Protein AF-A0A7W0LPL6-F1 (afdb_monomer_lite)

Radius of gyration: 25.11 Å; chains: 1; bounding box: 59×38×75 Å

pLDDT: mean 86.11, std 9.56, range [43.53, 97.88]

Secondary structure (DSSP, 8-state):
-HHHHHHHHHHHHHHHHHHHHHHHHHHHHHHHH-HHHHHHHHHHHT-EEETTSEEEEEEE--TT--B--EEESTTSSEEEEPPPB-TT-EEEEEEE--SSEEEEEE-SS-TT-EEEEEEETT--SB--EEEETTEEEESSS-HHHHHHHHHHHHHTTPPPHHHHHHHHHHHHHHHHHHHHHHHH-TT-HHHHHHHHHHHHHHHHT-HHHHHHHHTTBTB--HHHHHHHHHHHHHHHHHHHHHTTTT--SSPPPTTS-THHHHHHHHHHHHHHHHHHHHHHTTSSS-HHHHHHIIIIIHHHHHHHHHHHHHTT--SHHHHHHT--

Structure (mmCIF, N/CA/C/O backbone):
data_AF-A0A7W0LPL6-F1
#
_entry.id   AF-A0A7W0LPL6-F1
#
loop_
_atom_site.group_PDB
_atom_site.id
_atom_site.type_symbol
_atom_site.label_atom_id
_atom_site.label_alt_id
_atom_site.label_comp_id
_atom_site.label_asym_id
_atom_site.label_entity_id
_atom_site.label_seq_id
_atom_site.pdbx_PDB_ins_code
_atom_site.Cartn_x
_atom_site.Cartn_y
_atom_site.Cartn_z
_atom_site.occupancy
_atom_site.B_iso_or_equiv
_atom_site.auth_seq_id
_atom_site.auth_comp_id
_atom_site.auth_asym_id
_atom_site.auth_atom_id
_atom_site.pdbx_PDB_model_num
ATOM 1 N N . MET A 1 1 ? -30.592 -7.506 13.637 1.00 48.97 1 MET A N 1
ATOM 2 C CA . MET A 1 1 ? -30.379 -8.402 12.473 1.00 48.97 1 MET A CA 1
ATOM 3 C C . MET A 1 1 ? -29.709 -7.715 11.275 1.00 48.97 1 MET A C 1
ATOM 5 O O . MET A 1 1 ? -28.685 -8.224 10.840 1.00 48.97 1 MET A O 1
ATOM 9 N N . LYS A 1 2 ? -30.176 -6.553 10.779 1.00 56.88 2 LYS A N 1
ATOM 10 C CA . LYS A 1 2 ? -29.604 -5.891 9.577 1.00 56.88 2 LYS A CA 1
ATOM 11 C C . LYS A 1 2 ? -28.098 -5.552 9.658 1.00 56.88 2 LYS A C 1
ATOM 13 O O . LYS A 1 2 ? -27.366 -5.799 8.709 1.00 56.88 2 LYS A O 1
ATOM 18 N N . GLY A 1 3 ? -27.605 -5.097 10.815 1.00 68.94 3 GLY A N 1
ATOM 19 C CA . GLY A 1 3 ? -26.182 -4.749 10.995 1.00 68.94 3 GLY A CA 1
ATOM 20 C C . GLY A 1 3 ? -25.198 -5.931 10.994 1.00 68.94 3 GLY A C 1
ATOM 21 O O . GLY A 1 3 ? -23.995 -5.723 10.876 1.00 68.94 3 GLY A O 1
ATOM 22 N N . GLY A 1 4 ? -25.676 -7.174 11.128 1.00 83.88 4 GLY A N 1
ATOM 23 C CA . GLY A 1 4 ? -24.817 -8.361 11.052 1.00 83.88 4 GLY A CA 1
ATOM 24 C C . GLY A 1 4 ? -24.463 -8.737 9.614 1.00 83.88 4 GLY A C 1
ATOM 25 O O . GLY A 1 4 ? -23.316 -9.065 9.336 1.00 83.88 4 GLY A O 1
ATOM 26 N N . VAL A 1 5 ? -25.436 -8.644 8.702 1.00 88.75 5 VAL A N 1
ATOM 27 C CA . VAL A 1 5 ? -25.251 -8.970 7.279 1.00 88.75 5 VAL A CA 1
ATOM 28 C C . VAL A 1 5 ? -24.373 -7.924 6.597 1.00 88.75 5 VAL A C 1
ATOM 30 O O . VAL A 1 5 ? -23.399 -8.292 5.951 1.00 88.75 5 VAL A O 1
ATOM 33 N N . ALA A 1 6 ? -24.651 -6.635 6.823 1.00 90.75 6 ALA A N 1
ATOM 34 C CA . ALA A 1 6 ? -23.847 -5.544 6.269 1.00 90.75 6 ALA A CA 1
ATOM 35 C C . ALA A 1 6 ? -22.375 -5.630 6.707 1.00 90.75 6 ALA A C 1
ATOM 37 O O . ALA A 1 6 ? -21.479 -5.532 5.877 1.00 90.75 6 ALA A O 1
ATOM 38 N N . PHE A 1 7 ? -22.124 -5.897 7.997 1.00 92.69 7 PHE A N 1
ATOM 39 C CA . PHE A 1 7 ? -20.762 -6.084 8.497 1.00 92.69 7 PHE A CA 1
ATOM 40 C C . PHE A 1 7 ? -20.067 -7.283 7.847 1.00 92.69 7 PHE A C 1
ATOM 42 O O . PHE A 1 7 ? -18.911 -7.166 7.472 1.00 92.69 7 PHE A O 1
ATOM 49 N N . ARG A 1 8 ? -20.748 -8.427 7.690 1.00 92.94 8 ARG A N 1
ATOM 50 C CA . ARG A 1 8 ? -20.154 -9.612 7.049 1.00 92.94 8 ARG A CA 1
ATOM 51 C C . ARG A 1 8 ? -19.804 -9.355 5.587 1.00 92.94 8 ARG A C 1
ATOM 53 O O . ARG A 1 8 ? -18.717 -9.728 5.174 1.00 92.94 8 ARG A O 1
ATOM 60 N N . ALA A 1 9 ? -20.694 -8.708 4.834 1.00 94.38 9 ALA A N 1
ATOM 61 C CA . ALA A 1 9 ? -20.432 -8.349 3.443 1.00 94.38 9 ALA A CA 1
ATOM 62 C C . ALA A 1 9 ? -19.213 -7.421 3.333 1.00 94.38 9 ALA A C 1
ATOM 64 O O . ALA A 1 9 ? -18.279 -7.726 2.598 1.00 94.38 9 ALA A O 1
ATOM 65 N N . PHE A 1 10 ? -19.180 -6.353 4.139 1.00 94.44 10 PHE A N 1
ATOM 66 C CA . PHE A 1 10 ? -18.017 -5.471 4.243 1.00 94.44 10 PHE A CA 1
ATOM 67 C C . PHE A 1 10 ? -16.746 -6.244 4.610 1.00 94.44 10 PHE A C 1
ATOM 69 O O . PHE A 1 10 ? -15.7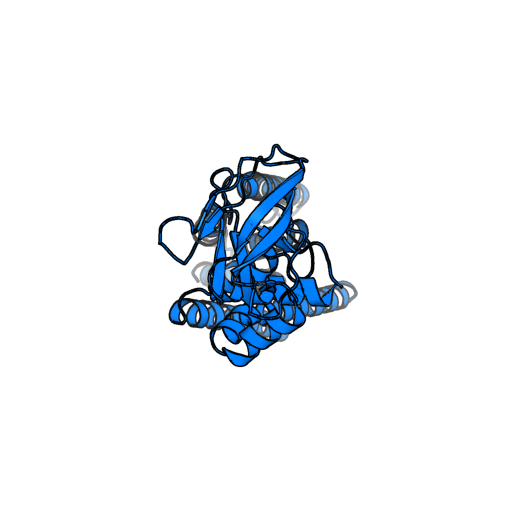28 -6.098 3.948 1.00 94.44 10 PHE A O 1
ATOM 76 N N . PHE A 1 11 ? -16.810 -7.097 5.632 1.00 94.88 11 PHE A N 1
ATOM 77 C CA . PHE A 1 11 ? -15.661 -7.841 6.135 1.00 94.88 11 PHE A CA 1
ATOM 78 C C . PHE A 1 11 ? -15.088 -8.809 5.096 1.00 94.88 11 PHE A C 1
ATOM 80 O O . PHE A 1 11 ? -13.874 -8.894 4.953 1.00 94.88 11 PHE A O 1
ATOM 87 N N . VAL A 1 12 ? -15.941 -9.507 4.340 1.00 96.00 12 VAL A N 1
ATOM 88 C CA . VAL A 1 12 ? -15.504 -10.401 3.256 1.00 96.00 12 VAL A CA 1
ATOM 89 C C . VAL A 1 12 ? -14.810 -9.614 2.147 1.00 96.00 12 VAL A C 1
ATOM 91 O O . VAL A 1 12 ? -13.744 -10.026 1.702 1.00 96.00 12 VAL A O 1
ATOM 94 N N . LEU A 1 13 ? -15.368 -8.471 1.734 1.00 94.75 13 LEU A N 1
ATOM 95 C CA . LEU A 1 13 ? -14.735 -7.604 0.734 1.00 94.75 13 LEU A CA 1
ATOM 96 C C . LEU A 1 13 ? -13.404 -7.036 1.239 1.00 94.75 13 LEU A C 1
ATOM 98 O O . LEU A 1 13 ? -12.426 -7.027 0.500 1.00 94.75 13 LEU A O 1
ATOM 102 N N . TYR A 1 14 ? -13.355 -6.620 2.505 1.00 93.31 14 TYR A N 1
ATOM 103 C CA . TYR A 1 14 ? -12.159 -6.091 3.155 1.00 93.31 14 TYR A CA 1
ATOM 104 C C . TYR A 1 14 ? -11.033 -7.134 3.213 1.00 93.31 14 TYR A C 1
ATOM 106 O O . TYR A 1 14 ? -9.915 -6.866 2.783 1.00 93.31 14 TYR A O 1
ATOM 114 N N . VAL A 1 15 ? -11.343 -8.351 3.669 1.00 95.31 15 VAL A N 1
ATOM 115 C CA . VAL A 1 15 ? -10.394 -9.475 3.722 1.00 95.31 15 VAL A CA 1
ATOM 116 C C . VAL A 1 15 ? -9.971 -9.917 2.323 1.00 95.31 15 VAL A C 1
ATOM 118 O O . VAL A 1 15 ? -8.786 -10.136 2.096 1.00 95.31 15 VAL A O 1
ATOM 121 N N . GLY A 1 16 ? -10.912 -10.039 1.384 1.00 94.69 16 GLY A N 1
ATOM 122 C CA . GLY A 1 16 ? -10.621 -10.451 0.010 1.00 94.69 16 GLY A CA 1
ATOM 123 C C . GLY A 1 16 ? -9.735 -9.447 -0.725 1.00 94.69 16 GLY A C 1
ATOM 124 O O . GLY A 1 16 ? -8.754 -9.841 -1.352 1.00 94.69 16 GLY A O 1
ATOM 125 N N . GLY A 1 17 ? -10.031 -8.151 -0.588 1.00 91.06 17 GLY A N 1
ATOM 126 C CA . GLY A 1 17 ? -9.200 -7.077 -1.131 1.00 91.06 17 GLY A CA 1
ATOM 127 C C . GLY A 1 17 ? -7.792 -7.083 -0.541 1.00 91.06 17 GLY A C 1
ATOM 128 O O . GLY A 1 17 ? -6.823 -6.944 -1.280 1.00 91.06 17 GLY A O 1
ATOM 129 N N . LEU A 1 18 ? -7.661 -7.330 0.766 1.00 91.44 18 LEU A N 1
ATOM 130 C CA . LEU A 1 18 ? -6.356 -7.417 1.417 1.00 91.44 18 LEU A CA 1
ATOM 131 C C . LEU A 1 18 ? -5.563 -8.655 0.996 1.00 91.44 18 LEU A C 1
ATOM 133 O O . LEU A 1 18 ? -4.368 -8.565 0.741 1.00 91.44 18 LEU A O 1
ATOM 137 N N . ALA A 1 19 ? -6.211 -9.813 0.905 1.00 93.25 19 ALA A N 1
ATOM 138 C CA . ALA A 1 19 ? -5.556 -11.023 0.426 1.00 93.25 19 ALA A CA 1
ATOM 139 C C . ALA A 1 19 ? -5.030 -10.826 -1.003 1.00 93.25 19 ALA A C 1
ATOM 141 O O . ALA A 1 19 ? -3.886 -11.173 -1.286 1.00 93.25 19 ALA A O 1
ATOM 142 N N . LEU A 1 20 ? -5.828 -10.201 -1.877 1.00 90.56 20 LEU A N 1
ATOM 143 C CA . LEU A 1 20 ? -5.396 -9.839 -3.225 1.00 90.56 20 LEU A CA 1
ATOM 144 C C . LEU A 1 20 ? -4.219 -8.853 -3.197 1.00 90.56 20 LEU A C 1
ATOM 146 O O . LEU A 1 20 ? -3.250 -9.060 -3.917 1.00 90.56 20 LEU A O 1
ATOM 150 N N . TRP A 1 21 ? -4.280 -7.825 -2.348 1.00 89.38 21 TRP A N 1
ATOM 151 C CA . TRP A 1 21 ? -3.195 -6.862 -2.135 1.00 89.38 21 TRP A CA 1
ATOM 152 C C . TRP A 1 21 ? -1.872 -7.547 -1.764 1.00 89.38 21 TRP A C 1
ATOM 154 O O . TRP A 1 21 ? -0.866 -7.321 -2.430 1.00 89.38 21 TRP A O 1
ATOM 164 N N . LEU A 1 22 ? -1.889 -8.442 -0.771 1.00 91.12 22 LEU A N 1
ATOM 165 C CA . LEU A 1 22 ? -0.699 -9.185 -0.342 1.00 91.12 22 LEU A CA 1
ATOM 166 C C . LEU A 1 22 ? -0.165 -10.112 -1.441 1.00 91.12 22 LEU A C 1
ATOM 168 O O . LEU A 1 22 ? 1.042 -10.188 -1.651 1.00 91.12 22 LEU A O 1
ATOM 172 N N . VAL A 1 23 ? -1.050 -10.808 -2.160 1.00 91.00 23 VAL A N 1
ATOM 173 C CA . VAL A 1 23 ? -0.649 -11.701 -3.259 1.00 91.00 23 VAL A CA 1
ATOM 174 C C . VAL A 1 23 ? -0.019 -10.913 -4.405 1.00 91.00 23 VAL A C 1
ATOM 176 O O . VAL A 1 23 ? 1.030 -11.307 -4.907 1.00 91.00 23 VAL A O 1
ATOM 179 N N . MET A 1 24 ? -0.619 -9.787 -4.802 1.00 88.75 24 MET A N 1
ATOM 180 C CA . MET A 1 24 ? -0.042 -8.909 -5.825 1.00 88.75 24 MET A CA 1
ATOM 181 C C . MET A 1 24 ? 1.300 -8.331 -5.373 1.00 88.75 24 MET A C 1
ATOM 183 O O . MET A 1 24 ? 2.213 -8.225 -6.185 1.00 88.75 24 MET A O 1
ATOM 187 N N . GLY A 1 25 ? 1.444 -8.025 -4.082 1.00 87.88 25 GLY A N 1
ATOM 188 C CA . GLY A 1 25 ? 2.698 -7.573 -3.492 1.00 87.88 25 GLY A CA 1
ATOM 189 C C . GLY A 1 25 ? 3.855 -8.547 -3.655 1.00 87.88 25 GLY A C 1
ATOM 190 O O . GLY A 1 25 ? 4.988 -8.125 -3.855 1.00 87.88 25 GLY A O 1
ATOM 191 N N . LEU A 1 26 ? 3.578 -9.850 -3.640 1.00 90.94 26 LEU A N 1
ATOM 192 C CA . LEU A 1 26 ? 4.595 -10.881 -3.853 1.00 90.94 26 LEU A CA 1
ATOM 193 C C . LEU A 1 26 ? 4.991 -11.050 -5.324 1.00 90.94 26 LEU A C 1
ATOM 195 O O . LEU A 1 26 ? 6.025 -11.654 -5.596 1.00 90.94 26 LEU A O 1
ATOM 199 N N . ALA A 1 27 ? 4.205 -10.537 -6.276 1.00 90.81 27 ALA A N 1
ATOM 200 C CA . ALA A 1 27 ? 4.461 -10.763 -7.696 1.00 90.81 27 ALA A CA 1
ATOM 201 C C . ALA A 1 27 ? 5.846 -10.255 -8.148 1.00 90.81 27 ALA A C 1
ATOM 203 O O . ALA A 1 27 ? 6.552 -11.038 -8.782 1.00 90.81 27 ALA A O 1
ATOM 204 N N . PRO A 1 28 ? 6.305 -9.036 -7.789 1.00 89.44 28 PRO A N 1
ATOM 205 C CA . PRO A 1 28 ? 7.657 -8.595 -8.125 1.00 89.44 28 PRO A CA 1
ATOM 206 C C . PRO A 1 28 ? 8.745 -9.491 -7.524 1.00 89.44 28 PRO A C 1
ATOM 208 O O . PRO A 1 28 ? 9.724 -9.772 -8.202 1.00 89.44 28 PRO A O 1
ATOM 211 N N . SER A 1 29 ? 8.560 -9.999 -6.297 1.00 90.19 29 SER A N 1
ATOM 212 C CA . SER A 1 29 ? 9.499 -10.946 -5.676 1.00 90.19 29 SER A CA 1
ATOM 213 C C . SER A 1 29 ? 9.576 -12.258 -6.445 1.00 90.19 29 SER A C 1
ATOM 215 O O . SER A 1 29 ? 10.661 -12.763 -6.695 1.00 90.19 29 SER A O 1
ATOM 217 N N . VAL A 1 30 ? 8.435 -12.796 -6.879 1.00 91.00 30 VAL A N 1
ATOM 218 C CA . VAL A 1 30 ? 8.406 -14.015 -7.701 1.00 91.00 30 VAL A CA 1
ATOM 219 C C . VAL A 1 30 ? 9.089 -13.788 -9.050 1.00 91.00 30 VAL A C 1
ATOM 221 O O . VAL A 1 30 ? 9.806 -14.662 -9.522 1.00 91.00 30 VAL A O 1
ATOM 224 N N . VAL A 1 31 ? 8.886 -12.622 -9.664 1.00 90.81 31 VAL A N 1
ATOM 225 C CA . VAL A 1 31 ? 9.533 -12.264 -10.933 1.00 90.81 31 VAL A CA 1
ATOM 226 C C . VAL A 1 31 ? 11.041 -12.107 -10.760 1.00 90.81 31 VAL A C 1
ATOM 228 O O . VAL A 1 31 ? 11.788 -12.619 -11.584 1.00 90.81 31 VAL A O 1
ATOM 231 N N . HIS A 1 32 ? 11.485 -11.478 -9.672 1.00 88.56 32 HIS A N 1
ATOM 232 C CA . HIS A 1 32 ? 12.903 -11.308 -9.353 1.00 88.56 32 HIS A CA 1
ATOM 233 C C . HIS A 1 32 ? 13.636 -12.648 -9.219 1.00 88.56 32 HIS A C 1
ATOM 235 O O . HIS A 1 32 ? 14.730 -12.820 -9.746 1.00 88.56 32 HIS A O 1
ATOM 241 N N . GLU A 1 33 ? 13.012 -13.617 -8.549 1.00 89.38 33 GLU A N 1
ATOM 242 C CA . GLU A 1 33 ? 13.606 -14.933 -8.289 1.00 89.38 33 GLU A CA 1
ATOM 243 C C . GLU A 1 33 ? 13.560 -15.879 -9.505 1.00 89.38 33 GLU A C 1
ATOM 245 O O . GLU A 1 33 ? 14.234 -16.911 -9.513 1.00 89.38 33 GLU A O 1
ATOM 250 N N . ILE A 1 34 ? 12.760 -15.571 -10.534 1.00 92.31 34 ILE A N 1
ATOM 251 C CA . ILE A 1 34 ? 12.568 -16.427 -11.713 1.00 92.31 34 ILE A CA 1
ATOM 252 C C . ILE A 1 34 ? 13.008 -15.664 -12.976 1.00 92.31 34 ILE A C 1
ATOM 254 O O . ILE A 1 34 ? 12.174 -15.028 -13.627 1.00 92.31 34 ILE A O 1
ATOM 258 N N . PRO A 1 35 ? 14.287 -15.781 -13.397 1.00 88.94 35 PRO A N 1
ATOM 259 C CA . PRO A 1 35 ? 14.823 -15.040 -14.543 1.00 88.94 35 PRO A CA 1
ATOM 260 C C . PRO A 1 35 ? 14.024 -15.228 -15.835 1.00 88.94 35 PRO A C 1
ATOM 262 O O . PRO A 1 35 ? 13.768 -14.271 -16.555 1.00 88.94 35 PRO A O 1
ATOM 265 N N . SER A 1 36 ? 13.546 -16.449 -16.100 1.00 91.06 36 SER A N 1
ATOM 266 C CA . SER A 1 36 ? 12.743 -16.726 -17.294 1.00 91.06 36 SER A CA 1
ATOM 267 C C . SER A 1 36 ? 11.411 -15.982 -17.300 1.00 91.06 36 SER A C 1
ATOM 269 O O . SER A 1 36 ? 10.965 -15.571 -18.363 1.00 91.06 36 SER A O 1
ATOM 271 N N . LEU A 1 37 ? 10.779 -15.790 -16.136 1.00 90.50 37 LEU A N 1
ATOM 272 C CA . LEU A 1 37 ? 9.536 -15.029 -16.014 1.00 90.50 37 LEU A CA 1
ATOM 273 C C . LEU A 1 37 ? 9.796 -13.535 -16.211 1.00 90.50 37 LEU A C 1
ATOM 275 O O . LEU A 1 37 ? 9.010 -12.861 -16.873 1.00 90.50 37 LEU A O 1
ATOM 279 N N . HIS A 1 38 ? 10.892 -13.035 -15.646 1.00 87.69 38 HIS A N 1
ATOM 280 C CA . HIS A 1 38 ? 11.344 -11.663 -15.826 1.00 87.69 38 HIS A CA 1
ATOM 281 C C . HIS A 1 38 ? 11.619 -11.347 -17.309 1.00 87.69 38 HIS A C 1
ATOM 283 O O . HIS A 1 38 ? 11.037 -10.407 -17.855 1.00 87.69 38 HIS A O 1
ATOM 289 N N . ASP A 1 39 ? 12.395 -12.183 -18.001 1.00 85.81 39 ASP A N 1
ATOM 290 C CA . ASP A 1 39 ? 12.682 -12.016 -19.432 1.00 85.81 39 ASP A CA 1
ATOM 291 C C . ASP A 1 39 ? 11.419 -12.124 -20.302 1.00 85.81 39 ASP A C 1
ATOM 293 O O . ASP A 1 39 ? 11.222 -11.332 -21.225 1.00 85.81 39 ASP A O 1
ATOM 297 N N . ASP A 1 40 ? 10.516 -13.051 -19.976 1.00 88.00 40 ASP A N 1
ATOM 298 C CA . ASP A 1 40 ? 9.210 -13.194 -20.625 1.00 88.00 40 ASP A CA 1
ATOM 299 C C . ASP A 1 40 ? 8.344 -11.929 -20.502 1.00 88.00 40 ASP A C 1
ATOM 301 O O . ASP A 1 40 ? 7.581 -11.594 -21.416 1.00 88.00 40 ASP A O 1
ATOM 305 N N . LEU A 1 41 ? 8.402 -11.245 -19.354 1.00 88.06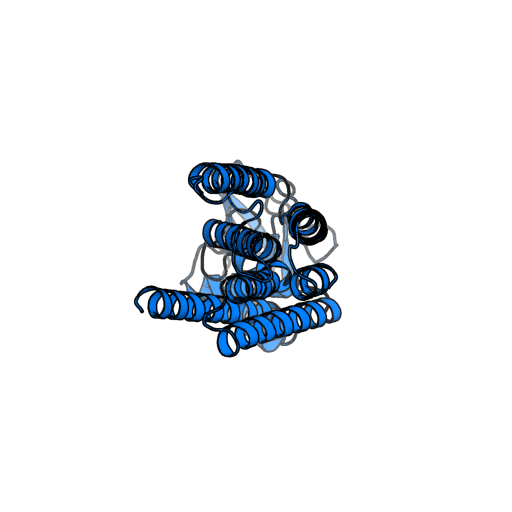 41 LEU A N 1
ATOM 306 C CA . LEU A 1 41 ? 7.663 -10.003 -19.128 1.00 88.06 41 LEU A CA 1
ATOM 307 C C . LEU A 1 41 ? 8.224 -8.874 -19.987 1.00 88.06 41 LEU A C 1
ATOM 309 O O . LEU A 1 41 ? 7.430 -8.190 -20.628 1.00 88.06 41 LEU A O 1
ATOM 313 N N . HIS A 1 42 ? 9.545 -8.746 -20.097 1.00 84.38 42 HIS A N 1
ATOM 314 C CA . HIS A 1 42 ? 10.173 -7.787 -21.012 1.00 84.38 42 HIS A CA 1
ATOM 315 C C . HIS A 1 42 ? 9.872 -8.087 -22.483 1.00 84.38 42 HIS A C 1
ATOM 317 O O . HIS A 1 42 ? 9.503 -7.201 -23.256 1.00 84.38 42 HIS A O 1
ATOM 323 N N . ALA A 1 43 ? 9.925 -9.360 -22.876 1.00 82.19 43 ALA A N 1
ATOM 324 C CA . ALA A 1 43 ? 9.570 -9.766 -24.232 1.00 82.19 43 ALA A CA 1
ATOM 325 C C . ALA A 1 43 ? 8.122 -9.376 -24.582 1.00 82.19 43 ALA A C 1
ATOM 327 O O . ALA A 1 43 ? 7.851 -8.890 -25.680 1.00 82.19 43 ALA A O 1
ATOM 328 N N . ARG A 1 44 ? 7.184 -9.544 -23.639 1.00 83.44 44 ARG A N 1
ATOM 329 C CA . ARG A 1 44 ? 5.779 -9.131 -23.809 1.00 83.44 44 ARG A CA 1
ATOM 330 C C . ARG A 1 44 ? 5.578 -7.623 -23.695 1.00 83.44 44 ARG A C 1
ATOM 332 O O . ARG A 1 44 ? 4.648 -7.100 -24.303 1.00 83.44 44 ARG A O 1
ATOM 339 N N . ALA A 1 45 ? 6.409 -6.949 -22.912 1.00 80.69 45 ALA A N 1
ATOM 340 C CA . ALA A 1 45 ? 6.411 -5.507 -22.758 1.00 80.69 45 ALA A CA 1
ATOM 341 C C . ALA A 1 45 ? 6.849 -4.783 -24.036 1.00 80.69 45 ALA A C 1
ATOM 343 O O . ALA A 1 45 ? 6.421 -3.656 -24.264 1.00 80.69 45 ALA A O 1
ATOM 344 N N . GLY A 1 46 ? 7.701 -5.398 -24.860 1.00 77.44 46 GLY A N 1
ATOM 345 C CA . GLY A 1 46 ? 8.243 -4.734 -26.048 1.00 77.44 46 GLY A CA 1
ATOM 346 C C . GLY A 1 46 ? 9.013 -3.453 -25.703 1.00 77.44 46 GLY A C 1
ATOM 347 O O . GLY A 1 46 ? 9.032 -2.513 -26.492 1.00 77.44 46 GLY A O 1
ATOM 348 N N . ASP A 1 47 ? 9.616 -3.405 -24.515 1.00 80.12 47 ASP A N 1
ATOM 349 C CA . ASP A 1 47 ? 10.353 -2.263 -23.960 1.00 80.12 47 ASP A CA 1
ATOM 350 C C . ASP A 1 47 ? 11.846 -2.269 -24.331 1.00 80.12 47 ASP A C 1
ATOM 352 O O . ASP A 1 47 ? 12.639 -1.496 -23.790 1.00 80.12 47 ASP A O 1
ATOM 356 N N . ALA A 1 48 ? 12.228 -3.124 -25.282 1.00 88.56 48 ALA A N 1
ATOM 357 C CA . ALA A 1 48 ? 13.592 -3.240 -25.758 1.00 88.56 48 ALA A CA 1
ATOM 358 C C . ALA A 1 48 ? 13.825 -2.412 -27.029 1.00 88.56 48 ALA A C 1
ATOM 360 O O . ALA A 1 48 ? 13.134 -2.594 -28.025 1.00 88.56 48 ALA A O 1
ATOM 361 N N . LEU A 1 49 ? 14.839 -1.552 -27.037 1.00 91.94 49 LEU A N 1
ATOM 362 C CA . LEU A 1 49 ? 15.339 -0.857 -28.227 1.00 91.94 49 LEU A CA 1
ATOM 363 C C . LEU A 1 49 ? 16.416 -1.676 -28.950 1.00 91.94 49 LEU A C 1
ATOM 365 O O . LEU A 1 49 ? 16.991 -2.609 -28.387 1.00 91.94 49 LEU A O 1
ATOM 369 N N . ARG A 1 50 ? 16.729 -1.323 -30.200 1.00 94.81 50 ARG A N 1
ATOM 370 C CA . ARG A 1 50 ? 17.851 -1.930 -30.928 1.00 94.81 50 ARG A CA 1
ATOM 371 C C . ARG A 1 50 ? 19.194 -1.519 -30.326 1.00 94.81 50 ARG A C 1
ATOM 373 O O . ARG A 1 50 ? 19.499 -0.333 -30.264 1.00 94.81 50 ARG A O 1
ATOM 380 N N . ALA A 1 51 ? 20.016 -2.487 -29.940 1.00 95.81 51 ALA A N 1
ATOM 381 C CA . ALA A 1 51 ? 21.377 -2.273 -29.455 1.00 95.81 51 ALA A CA 1
ATOM 382 C C . ALA A 1 51 ? 22.332 -1.861 -30.590 1.00 95.81 51 ALA A C 1
ATOM 384 O O . ALA A 1 51 ? 22.217 -2.349 -31.715 1.00 95.81 51 ALA A O 1
ATOM 385 N N . GLY A 1 52 ? 23.298 -0.984 -30.298 1.00 93.56 52 GLY A N 1
ATOM 386 C CA . GLY A 1 52 ? 24.341 -0.559 -31.245 1.00 93.56 52 GLY A CA 1
ATOM 387 C C . GLY A 1 52 ? 23.872 0.268 -32.452 1.00 93.56 52 GLY A C 1
ATOM 388 O O . GLY A 1 52 ? 24.702 0.677 -33.264 1.00 93.56 52 GLY A O 1
ATOM 389 N N . ALA A 1 53 ? 22.569 0.530 -32.583 1.00 94.44 53 ALA A N 1
ATOM 390 C CA . ALA A 1 53 ? 21.989 1.363 -33.632 1.00 94.44 53 ALA A CA 1
ATOM 391 C C . ALA A 1 53 ? 21.709 2.785 -33.128 1.00 94.44 53 ALA A C 1
ATOM 393 O O . ALA A 1 53 ? 21.652 3.043 -31.926 1.00 94.44 53 ALA A O 1
ATOM 394 N N . GLU A 1 54 ? 21.513 3.725 -34.049 1.00 96.56 54 GLU A N 1
ATOM 395 C CA . GLU A 1 54 ? 20.970 5.034 -33.692 1.00 96.56 54 GLU A CA 1
ATOM 396 C C . GLU A 1 54 ? 19.485 4.882 -33.342 1.00 96.56 54 GLU A C 1
ATOM 398 O O . GLU A 1 54 ? 18.678 4.495 -34.187 1.00 96.56 54 GLU A O 1
ATOM 403 N N . VAL A 1 55 ? 19.127 5.202 -32.099 1.00 96.00 55 VAL A N 1
ATOM 404 C CA . VAL A 1 55 ? 17.757 5.086 -31.590 1.00 96.00 55 VAL A CA 1
ATOM 405 C C . VAL A 1 55 ? 17.150 6.451 -31.305 1.00 96.00 55 VAL A C 1
ATOM 407 O O . VAL A 1 55 ? 17.850 7.429 -31.029 1.00 96.00 55 VAL A O 1
ATOM 410 N N . VAL A 1 56 ? 15.821 6.524 -31.361 1.00 95.88 56 VAL A N 1
ATOM 411 C CA . VAL A 1 56 ? 15.042 7.727 -31.069 1.00 95.88 56 VAL A CA 1
ATOM 412 C C . VAL A 1 56 ? 14.094 7.465 -29.908 1.00 95.88 56 VAL A C 1
ATOM 414 O O . VAL A 1 56 ? 13.200 6.626 -29.999 1.00 95.88 56 VAL A O 1
ATOM 417 N N . VAL A 1 57 ? 14.222 8.259 -28.849 1.00 94.56 57 VAL A N 1
ATOM 418 C CA . VAL A 1 57 ? 13.371 8.175 -27.659 1.00 94.56 57 VAL A CA 1
ATOM 419 C C . VAL A 1 57 ? 12.602 9.484 -27.498 1.00 94.56 57 VAL A C 1
ATOM 421 O O . VAL A 1 57 ? 13.145 10.463 -26.977 1.00 94.56 57 VAL A O 1
ATOM 424 N N . PRO A 1 58 ? 11.351 9.569 -27.988 1.00 95.38 58 PRO A N 1
ATOM 425 C CA . PRO A 1 58 ? 10.447 10.631 -27.578 1.00 95.38 58 PRO A CA 1
ATOM 426 C C . PRO A 1 58 ? 10.131 10.451 -26.090 1.00 95.38 58 PRO A C 1
ATOM 428 O O . PRO A 1 58 ? 9.618 9.407 -25.697 1.00 95.38 58 PRO A O 1
ATOM 431 N N . PHE A 1 59 ? 10.460 11.459 -25.295 1.00 94.00 59 PHE A N 1
ATOM 432 C CA . PHE A 1 59 ? 10.294 11.492 -23.850 1.00 94.00 59 PHE A CA 1
ATOM 433 C C . PHE A 1 59 ? 9.330 12.615 -23.476 1.00 94.00 59 PHE A C 1
ATOM 435 O O . PHE A 1 59 ? 9.520 13.761 -23.892 1.00 94.00 59 PHE A O 1
ATOM 442 N N . GLU A 1 60 ? 8.292 12.271 -22.726 1.00 93.50 60 GLU A N 1
ATOM 443 C CA . GLU A 1 60 ? 7.264 13.183 -22.220 1.00 93.50 60 GLU A CA 1
ATOM 444 C C . GLU A 1 60 ? 7.365 13.267 -20.689 1.00 93.50 60 GLU A C 1
ATOM 446 O O . GLU A 1 60 ? 7.634 12.258 -20.035 1.00 93.50 60 GLU A O 1
ATOM 451 N N . THR A 1 61 ? 7.140 14.447 -20.115 1.00 90.38 61 THR A N 1
ATOM 452 C CA . THR A 1 61 ? 7.115 14.664 -18.660 1.00 90.38 61 THR A CA 1
ATOM 453 C C . THR A 1 61 ? 5.705 14.986 -18.180 1.00 90.38 61 THR A C 1
ATOM 455 O O . THR A 1 61 ? 4.869 15.481 -18.942 1.00 90.38 61 THR A O 1
ATOM 458 N N . ASP A 1 62 ? 5.427 14.698 -16.910 1.00 85.88 62 ASP A N 1
ATOM 459 C CA . ASP A 1 62 ? 4.188 15.119 -16.262 1.00 85.88 62 ASP A CA 1
ATOM 460 C C . ASP A 1 62 ? 4.184 16.618 -15.929 1.00 85.88 62 ASP A C 1
ATOM 462 O O . ASP A 1 62 ? 5.200 17.306 -16.014 1.00 85.88 62 ASP A O 1
ATOM 466 N N . GLU A 1 63 ? 3.018 17.151 -15.559 1.00 84.56 63 GLU A N 1
ATOM 467 C CA . GLU A 1 63 ? 2.826 18.583 -15.277 1.00 84.56 63 GLU A CA 1
ATOM 468 C C . GLU A 1 63 ? 3.502 19.062 -13.980 1.00 84.56 63 GLU A C 1
ATOM 470 O O . GLU A 1 63 ? 3.483 20.256 -13.680 1.00 84.56 63 GLU A O 1
ATOM 475 N N . TRP A 1 64 ? 4.102 18.159 -13.204 1.00 78.44 64 TRP A N 1
ATOM 476 C CA . TRP A 1 64 ? 4.509 18.433 -11.826 1.00 78.44 64 TRP A CA 1
ATOM 477 C C . TRP A 1 64 ? 6.012 18.612 -11.672 1.00 78.44 64 TRP A C 1
ATOM 479 O O . TRP A 1 64 ? 6.457 19.283 -10.739 1.00 78.44 64 TRP A O 1
ATOM 489 N N . SER A 1 65 ? 6.801 18.026 -12.571 1.00 79.44 65 SER A N 1
ATOM 490 C CA . SER A 1 65 ? 8.244 17.932 -12.393 1.00 79.44 65 SER A CA 1
ATOM 491 C C . SER A 1 65 ? 9.011 18.120 -13.700 1.00 79.44 65 SER A C 1
ATOM 493 O O . SER A 1 65 ? 8.651 17.607 -14.759 1.00 79.44 65 SER A O 1
ATOM 495 N N . ARG A 1 66 ? 10.110 18.878 -13.628 1.00 88.31 66 ARG A N 1
ATOM 496 C CA . ARG A 1 66 ? 11.115 18.887 -14.697 1.00 88.31 66 ARG A CA 1
ATOM 497 C C . ARG A 1 66 ? 11.954 17.620 -14.571 1.00 88.31 66 ARG A C 1
ATOM 499 O O . ARG A 1 66 ? 12.390 17.292 -13.470 1.00 88.31 66 ARG A O 1
ATOM 506 N N . GLN A 1 67 ? 12.202 16.944 -15.682 1.00 90.81 67 GLN A N 1
ATOM 507 C CA . GLN A 1 67 ? 12.894 15.656 -15.698 1.00 90.81 67 GLN A CA 1
ATOM 508 C C . GLN A 1 67 ? 13.913 15.627 -16.834 1.00 90.81 67 GLN A C 1
ATOM 510 O O . GLN A 1 67 ? 13.699 16.197 -17.903 1.00 90.81 67 GLN A O 1
ATOM 515 N N . ASP A 1 68 ? 15.031 14.957 -16.618 1.00 91.69 68 ASP A N 1
ATOM 516 C CA . ASP A 1 68 ? 15.947 14.514 -17.668 1.00 91.69 68 ASP A CA 1
ATOM 517 C C . ASP A 1 68 ? 15.923 12.986 -17.766 1.00 91.69 68 ASP A C 1
ATOM 519 O O . ASP A 1 68 ? 15.501 12.292 -16.845 1.00 91.69 68 ASP A O 1
ATOM 523 N N . LEU A 1 69 ? 16.351 12.462 -18.914 1.00 93.19 69 LEU A N 1
ATOM 524 C CA . LEU A 1 69 ? 16.499 11.027 -19.115 1.00 93.19 69 LEU A CA 1
ATOM 525 C C . LEU A 1 69 ? 17.972 10.653 -18.983 1.00 93.19 69 LEU A C 1
ATOM 527 O O . LEU A 1 69 ? 18.777 10.988 -19.858 1.00 93.19 69 LEU A O 1
ATOM 531 N N . ILE A 1 70 ? 18.316 9.948 -17.912 1.00 93.81 70 ILE A N 1
ATOM 532 C CA . ILE A 1 70 ? 19.657 9.411 -17.689 1.00 93.81 70 ILE A CA 1
ATOM 533 C C . ILE A 1 70 ? 19.582 7.888 -17.754 1.00 93.81 70 ILE A C 1
ATOM 535 O O . ILE A 1 70 ? 18.814 7.280 -17.013 1.00 93.81 70 ILE A O 1
ATOM 539 N N . ILE A 1 71 ? 20.396 7.285 -18.621 1.00 93.69 71 ILE A N 1
ATOM 540 C CA . ILE A 1 71 ? 20.524 5.830 -18.764 1.00 93.69 71 ILE A CA 1
ATOM 541 C C . ILE A 1 71 ? 21.832 5.406 -18.099 1.00 93.69 71 ILE A C 1
ATOM 543 O O . ILE A 1 71 ? 22.885 5.988 -18.389 1.00 93.69 71 ILE A O 1
ATOM 547 N N . ARG A 1 72 ? 21.776 4.409 -17.214 1.00 92.12 72 ARG A N 1
ATOM 548 C CA . ARG A 1 72 ? 22.934 3.907 -16.459 1.00 92.12 72 ARG A CA 1
ATOM 549 C C . ARG A 1 72 ? 23.074 2.398 -16.587 1.00 92.12 72 ARG A C 1
ATOM 551 O O . ARG A 1 72 ? 22.080 1.691 -16.714 1.00 92.12 72 ARG A O 1
ATOM 558 N N . ASP A 1 73 ? 24.315 1.939 -16.537 1.00 89.38 73 ASP A N 1
ATOM 559 C CA . ASP A 1 73 ? 24.658 0.528 -16.382 1.00 89.38 73 ASP A CA 1
ATOM 560 C C . ASP A 1 73 ? 24.991 0.297 -14.899 1.00 89.38 73 ASP A C 1
ATOM 562 O O . ASP A 1 73 ? 26.103 0.565 -14.452 1.00 89.38 73 ASP A O 1
ATOM 566 N N . GLY A 1 74 ? 23.980 -0.027 -14.090 1.00 79.31 74 GLY A N 1
ATOM 567 C CA . GLY A 1 74 ? 24.118 -0.091 -12.631 1.00 79.31 74 GLY A CA 1
ATOM 568 C C . GLY A 1 74 ? 24.638 1.211 -11.995 1.00 79.31 74 GLY A C 1
ATOM 569 O O . GLY A 1 74 ? 24.210 2.315 -12.345 1.00 79.31 74 GLY A O 1
ATOM 570 N N . ASP A 1 75 ? 25.576 1.079 -11.052 1.00 73.19 75 ASP A N 1
ATOM 571 C CA . ASP A 1 75 ? 26.171 2.202 -10.304 1.00 73.19 75 ASP A CA 1
ATOM 572 C C . ASP A 1 75 ? 27.259 2.970 -11.086 1.00 73.19 75 ASP A C 1
ATOM 574 O O . ASP A 1 75 ? 27.868 3.909 -10.559 1.00 73.19 75 ASP A O 1
ATOM 578 N N . ASP A 1 76 ? 27.505 2.610 -12.349 1.00 76.88 76 ASP A N 1
ATOM 579 C CA . ASP A 1 76 ? 28.543 3.234 -13.160 1.00 76.88 76 ASP A CA 1
ATOM 580 C C . ASP A 1 76 ? 28.164 4.646 -13.661 1.00 76.88 76 ASP A C 1
ATOM 582 O O . ASP A 1 76 ? 27.093 5.231 -13.416 1.00 76.88 76 ASP A O 1
ATOM 586 N N . SER A 1 77 ? 29.124 5.248 -14.369 1.00 83.19 77 SER A N 1
ATOM 587 C CA . SER A 1 77 ? 28.916 6.501 -15.095 1.00 83.19 77 SER A CA 1
ATOM 588 C C . SER A 1 77 ? 27.756 6.353 -16.089 1.00 83.19 77 SER A C 1
ATOM 590 O O . SER A 1 77 ? 27.617 5.302 -16.713 1.00 83.19 77 SER A O 1
ATOM 592 N N . PRO A 1 78 ? 26.923 7.394 -16.270 1.00 91.00 78 PRO A N 1
ATOM 593 C CA . PRO A 1 78 ? 25.776 7.298 -17.161 1.00 91.00 78 PRO A CA 1
ATOM 594 C C . PRO A 1 78 ? 26.238 7.009 -18.593 1.00 91.00 78 PRO A C 1
ATOM 596 O O . PRO A 1 78 ? 27.086 7.722 -19.131 1.00 91.00 78 PRO A O 1
ATOM 599 N N . VAL A 1 79 ? 25.651 5.986 -19.220 1.00 93.62 79 VAL A N 1
ATOM 600 C CA . VAL A 1 79 ? 25.903 5.643 -20.630 1.00 93.62 79 VAL A CA 1
ATOM 601 C C . VAL A 1 79 ? 25.229 6.640 -21.574 1.00 93.62 79 VAL A C 1
ATOM 603 O O . VAL A 1 79 ? 25.670 6.837 -22.705 1.00 93.62 79 VAL A O 1
ATOM 606 N N . PHE A 1 80 ? 24.184 7.315 -21.093 1.00 94.88 80 PHE A N 1
ATOM 607 C CA . PHE A 1 80 ? 23.551 8.441 -21.763 1.00 94.88 80 PHE A CA 1
ATOM 608 C C . PHE A 1 80 ? 23.008 9.429 -20.728 1.00 94.88 80 PHE A C 1
ATOM 610 O O . PHE A 1 80 ? 22.391 9.032 -19.742 1.00 94.88 80 PHE A O 1
ATOM 617 N N . ALA A 1 81 ? 23.201 10.723 -20.977 1.00 94.06 81 ALA A N 1
ATOM 618 C CA . ALA A 1 81 ? 22.613 11.798 -20.187 1.00 94.06 81 ALA A CA 1
ATOM 619 C C . ALA A 1 81 ? 21.927 12.795 -21.125 1.00 94.06 81 ALA A C 1
ATOM 621 O O . ALA A 1 81 ? 22.573 13.502 -21.903 1.00 94.06 81 ALA A O 1
ATOM 622 N N . GLY A 1 82 ? 20.599 12.815 -21.075 1.00 91.75 82 GLY A N 1
ATOM 623 C CA . GLY A 1 82 ? 19.778 13.740 -21.834 1.00 91.75 82 GLY A CA 1
ATOM 624 C C . GLY A 1 82 ? 19.754 15.140 -21.222 1.00 91.75 82 GLY A C 1
ATOM 625 O O . GLY A 1 82 ? 20.050 15.348 -20.051 1.00 91.75 82 GLY A O 1
ATOM 626 N N . ARG A 1 83 ? 19.336 16.129 -22.018 1.00 93.94 83 ARG A N 1
ATOM 627 C CA . ARG A 1 83 ? 18.946 17.442 -21.486 1.00 93.94 83 ARG A CA 1
ATOM 628 C C . ARG A 1 83 ? 17.712 17.337 -20.591 1.00 93.94 83 ARG A C 1
ATOM 630 O O . ARG A 1 83 ? 16.853 16.492 -20.831 1.00 93.94 83 ARG A O 1
ATOM 637 N N . THR A 1 84 ? 17.561 18.289 -19.682 1.00 93.00 84 THR A N 1
ATOM 638 C CA . THR A 1 84 ? 16.325 18.489 -18.921 1.00 93.00 84 THR A CA 1
ATOM 639 C C . THR A 1 84 ? 15.175 18.948 -19.825 1.00 93.00 84 THR A C 1
ATOM 641 O O . THR A 1 84 ? 15.355 19.755 -20.752 1.00 93.00 84 THR A O 1
ATOM 644 N N . VAL A 1 85 ? 13.996 18.404 -19.543 1.00 93.12 85 VAL A N 1
ATOM 645 C CA . VAL A 1 85 ? 12.693 18.717 -20.127 1.00 93.12 85 VAL A CA 1
ATOM 646 C C . VAL A 1 85 ? 11.838 19.339 -19.026 1.00 93.12 85 VAL A C 1
ATOM 648 O O . VAL A 1 85 ? 11.770 18.817 -17.915 1.00 93.12 85 VAL A O 1
ATOM 651 N N . GLU A 1 86 ? 11.223 20.482 -19.320 1.00 92.81 86 GLU A N 1
ATOM 652 C CA . GLU A 1 86 ? 10.342 21.182 -18.377 1.00 92.81 86 GLU A CA 1
ATOM 653 C C . GLU A 1 86 ? 9.082 20.364 -18.066 1.00 92.81 86 GLU A C 1
ATOM 655 O O . GLU A 1 86 ? 8.729 19.461 -18.824 1.00 92.81 86 GLU A O 1
ATOM 660 N N . ALA A 1 87 ? 8.395 20.691 -16.971 1.00 89.00 87 ALA A N 1
ATOM 661 C CA . ALA A 1 87 ? 7.130 20.057 -16.602 1.00 89.00 87 ALA A CA 1
ATOM 662 C C . ALA A 1 87 ? 6.064 20.230 -17.707 1.00 89.00 87 ALA A C 1
ATOM 664 O O . ALA A 1 87 ? 5.923 21.312 -18.285 1.00 89.00 87 ALA A O 1
ATOM 665 N N . GLY A 1 88 ? 5.342 19.155 -18.028 1.00 90.19 88 GLY A N 1
ATOM 666 C CA . GLY A 1 88 ? 4.375 19.070 -19.130 1.00 90.19 88 GLY A CA 1
ATOM 667 C C . GLY A 1 88 ? 5.012 19.139 -20.523 1.00 90.19 88 GLY A C 1
ATOM 668 O O . GLY A 1 88 ? 4.325 19.360 -21.524 1.00 90.19 88 GLY A O 1
ATOM 669 N N . GLY A 1 89 ? 6.336 19.015 -20.596 1.00 92.94 89 GLY A N 1
ATOM 670 C CA . GLY A 1 89 ? 7.119 19.133 -21.812 1.00 92.94 89 GLY A CA 1
ATOM 671 C C . GLY A 1 89 ? 7.315 17.805 -22.535 1.00 92.94 89 GLY A C 1
ATOM 672 O O . GLY A 1 89 ? 7.020 16.716 -22.046 1.00 92.94 89 GLY A O 1
ATOM 673 N N . ALA A 1 90 ? 7.876 17.901 -23.738 1.00 93.88 90 ALA A N 1
ATOM 674 C CA . ALA A 1 90 ? 8.322 16.741 -24.492 1.00 93.88 90 ALA A CA 1
ATOM 675 C C . ALA A 1 90 ? 9.627 17.047 -25.227 1.00 93.88 90 ALA A C 1
ATOM 677 O O . ALA A 1 90 ? 9.830 18.148 -25.748 1.00 93.88 90 ALA A O 1
ATOM 678 N N . PHE A 1 91 ? 10.503 16.053 -25.316 1.00 95.56 91 PHE A N 1
ATOM 679 C CA . PHE A 1 91 ? 11.741 16.134 -26.080 1.00 95.56 91 PHE A CA 1
ATOM 680 C C . PHE A 1 91 ? 12.013 14.824 -26.818 1.00 95.56 91 PHE A C 1
ATOM 682 O O . PHE A 1 91 ? 11.491 13.774 -26.464 1.00 95.56 91 PHE A O 1
ATOM 689 N N . ARG A 1 92 ? 12.811 14.869 -27.888 1.00 96.38 92 ARG A N 1
ATOM 690 C CA . ARG A 1 92 ? 13.228 13.661 -28.613 1.00 96.38 92 ARG A CA 1
ATOM 691 C C . ARG A 1 92 ? 14.722 13.476 -28.459 1.00 96.38 92 ARG A C 1
ATOM 693 O O . ARG A 1 92 ? 15.494 14.241 -29.034 1.00 96.38 92 ARG A O 1
ATOM 700 N N . TYR A 1 93 ? 15.109 12.450 -27.717 1.00 95.75 93 TYR A N 1
ATOM 701 C CA . TYR A 1 93 ? 16.498 12.034 -27.631 1.00 95.75 93 TYR A CA 1
ATOM 702 C C . TYR A 1 93 ? 16.865 11.175 -28.830 1.00 95.75 93 TYR A C 1
ATOM 704 O O . TYR A 1 93 ? 16.045 10.418 -29.352 1.00 95.75 93 TYR A O 1
ATOM 712 N N . ARG A 1 94 ? 18.109 11.326 -29.267 1.00 96.44 94 ARG A N 1
ATOM 713 C CA . ARG A 1 94 ? 18.709 10.573 -30.358 1.00 96.44 94 ARG A CA 1
ATOM 714 C C . ARG A 1 94 ? 20.140 10.267 -29.960 1.00 96.44 94 ARG A C 1
ATOM 716 O O . ARG A 1 94 ? 20.887 11.195 -29.653 1.00 96.44 94 ARG A O 1
ATOM 723 N N . PHE A 1 95 ? 20.479 8.989 -29.901 1.00 95.88 95 PHE A N 1
ATOM 724 C CA . PHE A 1 95 ? 21.792 8.525 -29.463 1.00 95.88 95 PHE A CA 1
ATOM 725 C C . PHE A 1 95 ? 22.075 7.129 -30.017 1.00 95.88 95 PHE A C 1
ATOM 727 O O . PHE A 1 95 ? 21.159 6.423 -30.436 1.00 95.88 95 PHE A O 1
ATOM 734 N N . THR A 1 96 ? 23.348 6.740 -30.029 1.00 96.44 96 THR A N 1
ATOM 735 C CA . THR A 1 96 ? 23.744 5.364 -30.338 1.00 96.44 96 THR A CA 1
ATOM 736 C C . THR A 1 96 ? 23.454 4.495 -29.126 1.00 96.44 96 THR A C 1
ATOM 738 O O . THR A 1 96 ? 24.002 4.737 -28.051 1.00 96.44 96 THR A O 1
ATOM 741 N N . ALA A 1 97 ? 22.582 3.507 -29.296 1.00 95.44 97 ALA A N 1
ATOM 742 C CA . ALA A 1 97 ? 22.226 2.577 -28.243 1.00 95.44 97 ALA A CA 1
ATOM 743 C C . ALA A 1 97 ? 23.459 1.816 -27.725 1.00 95.44 97 ALA A C 1
ATOM 745 O O . ALA A 1 97 ? 24.318 1.428 -28.527 1.00 95.44 97 ALA A O 1
ATOM 746 N N . PRO A 1 98 ? 23.541 1.571 -26.406 1.00 95.06 98 PRO A N 1
ATOM 747 C CA . PRO A 1 98 ? 24.616 0.785 -25.815 1.00 95.06 98 PRO A CA 1
ATOM 748 C C . PRO A 1 98 ? 24.545 -0.693 -26.265 1.00 95.06 98 PRO A C 1
ATOM 750 O O . PRO A 1 98 ? 23.643 -1.078 -27.027 1.00 95.06 98 PRO A O 1
ATOM 753 N N . PRO A 1 99 ? 25.516 -1.532 -25.853 1.00 94.75 99 PRO A N 1
ATOM 754 C CA . PRO A 1 99 ? 25.455 -2.974 -26.073 1.00 94.75 99 PRO A CA 1
ATOM 755 C C . PRO A 1 99 ? 24.152 -3.608 -25.549 1.00 94.75 99 PRO A C 1
ATOM 757 O O . PRO A 1 99 ? 23.441 -3.002 -24.749 1.00 94.75 99 PRO A O 1
ATOM 760 N N . PRO A 1 100 ? 23.811 -4.833 -25.991 1.00 93.25 100 PRO A N 1
ATOM 761 C CA . PRO A 1 100 ? 22.635 -5.526 -25.483 1.00 93.25 100 PRO A CA 1
ATOM 762 C C . PRO A 1 100 ? 22.689 -5.704 -23.961 1.00 93.25 100 PRO A C 1
ATOM 764 O O . PRO A 1 100 ? 23.700 -6.165 -23.433 1.00 93.25 100 PRO A O 1
ATOM 767 N N . GLY A 1 101 ? 21.596 -5.377 -23.275 1.00 88.94 101 GLY A N 1
ATOM 768 C CA . GLY A 1 101 ? 2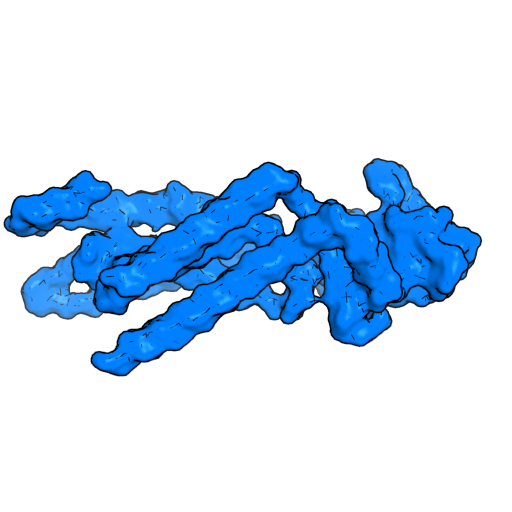1.532 -5.400 -21.815 1.00 88.94 101 GLY A CA 1
ATOM 769 C C . GLY A 1 101 ? 20.321 -4.658 -21.251 1.00 88.94 101 GLY A C 1
ATOM 770 O O . GLY A 1 101 ? 19.552 -4.049 -22.000 1.00 88.94 101 GLY A O 1
ATOM 771 N N . SER A 1 102 ? 20.165 -4.735 -19.932 1.00 87.06 102 SER A N 1
ATOM 772 C CA . SER A 1 102 ? 19.208 -3.953 -19.140 1.00 87.06 102 SER A CA 1
ATOM 773 C C . SER A 1 102 ? 19.910 -2.741 -18.543 1.00 87.06 102 SER A C 1
ATOM 775 O O . SER A 1 102 ? 21.020 -2.873 -18.033 1.00 87.06 102 SER A O 1
ATOM 777 N N . TYR A 1 103 ? 19.266 -1.578 -18.606 1.00 88.44 103 TYR A N 1
ATOM 778 C CA . TYR A 1 103 ? 19.820 -0.316 -18.127 1.00 88.44 103 TYR A CA 1
ATOM 779 C C . TYR A 1 103 ? 18.796 0.446 -17.289 1.00 88.44 103 TYR A C 1
ATOM 781 O O . TYR A 1 103 ? 17.611 0.509 -17.631 1.00 88.44 103 TYR A O 1
ATOM 789 N N . ASP A 1 104 ? 19.274 1.091 -16.230 1.00 88.25 104 ASP A N 1
ATOM 790 C CA . ASP A 1 104 ? 18.446 1.887 -15.332 1.00 88.25 104 ASP A CA 1
ATOM 791 C C . ASP A 1 104 ? 18.141 3.260 -15.932 1.00 88.25 104 ASP A C 1
ATOM 793 O O . ASP A 1 104 ? 19.032 3.972 -16.407 1.00 88.25 104 ASP A O 1
ATOM 797 N N . LEU A 1 105 ? 16.875 3.666 -15.843 1.00 89.62 105 LEU A N 1
ATOM 798 C CA . LEU A 1 105 ? 16.420 5.020 -16.133 1.00 89.62 105 LEU A CA 1
ATOM 799 C C . LEU A 1 105 ? 16.315 5.817 -14.835 1.00 89.62 105 LEU A C 1
ATOM 801 O O . LEU A 1 105 ? 15.618 5.425 -13.898 1.00 89.62 105 LEU A O 1
ATOM 805 N N . THR A 1 106 ? 16.988 6.961 -14.797 1.00 90.38 106 THR A N 1
ATOM 806 C CA . THR A 1 106 ? 17.020 7.876 -13.649 1.00 90.38 106 THR A CA 1
ATOM 807 C C . THR A 1 106 ? 16.861 9.322 -14.111 1.00 90.38 106 THR A C 1
ATOM 809 O O . THR A 1 106 ? 17.005 9.613 -15.301 1.00 90.38 106 THR A O 1
ATOM 812 N N . SER A 1 107 ? 16.587 10.229 -13.170 1.00 89.81 107 SER A N 1
ATOM 813 C CA . SER A 1 107 ? 16.627 11.670 -13.413 1.00 89.81 107 SER A CA 1
ATOM 814 C C . SER A 1 107 ? 17.407 12.402 -12.321 1.00 89.81 107 SER A C 1
ATOM 816 O O . SER A 1 107 ? 17.393 12.018 -11.153 1.00 89.81 107 SER A O 1
ATOM 818 N N . SER A 1 108 ? 18.093 13.479 -12.702 1.00 87.25 108 SER A N 1
ATOM 819 C CA . SER A 1 108 ? 18.659 14.462 -11.777 1.00 87.25 108 SER A CA 1
ATOM 820 C C . SER A 1 108 ? 17.602 15.413 -11.202 1.00 87.25 108 SER A C 1
ATOM 822 O O . SER A 1 108 ? 17.818 15.990 -10.135 1.00 87.25 108 SER A O 1
ATOM 824 N N . GLY A 1 109 ? 16.474 15.586 -11.902 1.00 80.88 109 GLY A N 1
ATOM 825 C CA . GLY A 1 109 ? 15.354 16.433 -11.489 1.00 80.88 109 GLY A CA 1
ATOM 826 C C . GLY A 1 109 ? 14.500 15.805 -10.391 1.00 80.88 109 GLY A C 1
ATOM 827 O O . GLY A 1 109 ? 13.965 16.531 -9.554 1.00 80.88 109 GLY A O 1
ATOM 828 N N . ASP A 1 110 ? 14.446 14.474 -10.362 1.00 81.88 110 ASP A N 1
ATOM 829 C CA . ASP A 1 110 ? 13.733 13.694 -9.361 1.00 81.88 110 ASP A CA 1
ATOM 830 C C . ASP A 1 110 ? 14.561 12.462 -8.948 1.00 81.88 110 ASP A C 1
ATOM 832 O O . ASP A 1 110 ? 14.669 11.491 -9.706 1.00 81.88 110 ASP A O 1
ATOM 836 N N . PRO A 1 111 ? 15.151 12.471 -7.737 1.00 78.94 111 PRO A N 1
ATOM 837 C CA . PRO A 1 111 ? 15.948 11.361 -7.245 1.00 78.94 111 PRO A CA 1
ATOM 838 C C . PRO A 1 111 ? 15.110 10.119 -6.939 1.00 78.94 111 PRO A C 1
ATOM 840 O O . PRO A 1 111 ? 15.711 9.080 -6.675 1.00 78.94 111 PRO A O 1
ATOM 843 N N . GLU A 1 112 ? 13.780 10.176 -6.981 1.00 77.19 112 GLU A N 1
ATOM 844 C CA . GLU A 1 112 ? 12.885 9.024 -6.851 1.00 77.19 112 GLU A CA 1
ATOM 845 C C . GLU A 1 112 ? 12.436 8.475 -8.208 1.00 77.19 112 GLU A C 1
ATOM 847 O O . GLU A 1 112 ? 12.009 7.321 -8.262 1.00 77.19 112 GLU A O 1
ATOM 852 N N . LEU A 1 113 ? 12.594 9.237 -9.301 1.00 81.25 113 LEU A N 1
ATOM 853 C CA . LEU A 1 113 ? 12.218 8.791 -10.640 1.00 81.25 113 LEU A CA 1
ATOM 854 C C . LEU A 1 113 ? 13.065 7.616 -11.089 1.00 81.25 113 LEU A C 1
ATOM 856 O O . LEU A 1 113 ? 14.304 7.645 -11.062 1.00 81.25 113 LEU A O 1
ATOM 860 N N . ARG A 1 114 ? 12.372 6.567 -11.520 1.00 78.94 114 ARG A N 1
ATOM 861 C CA . ARG A 1 114 ? 12.979 5.289 -11.828 1.00 78.94 114 ARG A CA 1
ATOM 862 C C . ARG A 1 114 ? 12.262 4.552 -12.953 1.00 78.94 114 ARG A C 1
ATOM 864 O O . ARG A 1 114 ? 11.042 4.569 -13.059 1.00 78.94 114 ARG A O 1
ATOM 871 N N . GLY A 1 115 ? 13.022 3.830 -13.755 1.00 81.19 115 GLY A N 1
ATOM 872 C CA . GLY A 1 115 ? 12.504 2.897 -14.749 1.00 81.19 115 GLY A CA 1
ATOM 873 C C . GLY A 1 115 ? 13.620 2.007 -15.266 1.00 81.19 115 GLY A C 1
ATOM 874 O O . GLY A 1 115 ? 14.754 2.115 -14.810 1.00 81.19 115 GLY A O 1
ATOM 875 N N . GLU A 1 116 ? 13.300 1.165 -16.232 1.00 84.12 116 GLU A N 1
ATOM 876 C CA . GLU A 1 116 ? 14.266 0.308 -16.907 1.00 84.12 116 GLU A CA 1
ATOM 877 C C . GLU A 1 116 ? 14.052 0.425 -18.413 1.00 84.12 116 GLU A C 1
ATOM 879 O O . GLU A 1 116 ? 12.927 0.614 -18.886 1.00 84.12 116 GLU A O 1
ATOM 884 N N . ILE A 1 117 ? 15.140 0.324 -19.166 1.00 87.06 117 ILE A N 1
ATOM 885 C CA . ILE A 1 117 ? 15.103 0.159 -20.611 1.00 87.06 117 ILE A CA 1
ATOM 886 C C . ILE A 1 117 ? 16.032 -0.980 -21.012 1.00 87.06 117 ILE A C 1
ATOM 888 O O . ILE A 1 117 ? 17.148 -1.095 -20.502 1.00 87.06 117 ILE A O 1
ATOM 892 N N . ARG A 1 118 ? 15.588 -1.817 -21.950 1.00 89.06 118 ARG A N 1
ATOM 893 C CA . ARG A 1 118 ? 16.414 -2.901 -22.491 1.00 89.06 118 ARG A CA 1
ATOM 894 C C . ARG A 1 118 ? 16.919 -2.554 -23.879 1.00 89.06 118 ARG A C 1
ATOM 896 O O . ARG A 1 118 ? 16.266 -1.844 -24.641 1.00 89.06 118 ARG A O 1
ATOM 903 N N . PHE A 1 119 ? 18.074 -3.100 -24.231 1.00 92.38 119 PHE A N 1
ATOM 904 C CA . PHE A 1 119 ? 18.594 -3.078 -25.591 1.00 92.38 119 PHE A CA 1
ATOM 905 C C . PHE A 1 119 ? 18.835 -4.507 -26.067 1.00 92.38 119 PHE A C 1
ATOM 907 O O . PHE A 1 119 ? 19.423 -5.327 -25.364 1.00 92.38 119 PHE A O 1
ATOM 914 N N . THR A 1 120 ? 18.356 -4.824 -27.266 1.00 92.62 120 THR A N 1
ATOM 915 C CA . THR A 1 120 ? 18.440 -6.159 -27.879 1.00 92.62 120 THR A CA 1
ATOM 916 C C . THR A 1 120 ? 18.849 -6.045 -29.343 1.00 92.62 120 THR A C 1
ATOM 918 O O . THR A 1 120 ? 18.740 -4.976 -29.937 1.00 92.62 120 THR A O 1
ATOM 921 N N . ALA A 1 121 ? 19.321 -7.134 -29.952 1.00 92.19 121 ALA A N 1
ATOM 922 C CA . ALA A 1 121 ? 19.742 -7.115 -31.356 1.00 92.19 121 ALA A CA 1
ATOM 923 C C . ALA A 1 121 ? 18.593 -6.758 -32.323 1.00 92.19 121 ALA A C 1
ATOM 925 O O . ALA A 1 121 ? 18.805 -6.035 -33.295 1.00 92.19 121 ALA A O 1
ATOM 926 N N . ASP A 1 122 ? 17.374 -7.207 -32.015 1.00 89.62 122 ASP A N 1
ATOM 927 C CA . ASP A 1 122 ? 16.223 -7.138 -32.924 1.00 89.62 122 ASP A CA 1
ATOM 928 C C . ASP A 1 122 ? 15.156 -6.113 -32.501 1.00 89.62 122 ASP A C 1
ATOM 930 O O . ASP A 1 122 ? 14.068 -6.071 -33.078 1.00 89.62 122 ASP A O 1
ATOM 934 N N . GLY A 1 123 ? 15.449 -5.271 -31.504 1.00 87.38 123 GLY A N 1
ATOM 935 C CA . GLY A 1 123 ? 14.516 -4.245 -31.038 1.00 87.38 123 GLY A CA 1
ATOM 936 C C . GLY A 1 123 ? 14.180 -3.191 -32.111 1.00 87.38 123 GLY A C 1
ATOM 937 O O . GLY A 1 123 ? 14.887 -3.060 -33.117 1.00 87.38 123 GLY A O 1
ATOM 938 N N . PRO A 1 124 ? 13.094 -2.417 -31.937 1.00 91.94 124 PRO A N 1
ATOM 939 C CA . PRO A 1 124 ? 12.832 -1.214 -32.720 1.00 91.94 124 PRO A CA 1
ATOM 940 C C . PRO A 1 124 ? 13.886 -0.122 -32.497 1.00 91.94 124 PRO A C 1
ATOM 942 O O . PRO A 1 124 ? 14.473 0.007 -31.426 1.00 91.94 124 PRO A O 1
ATOM 945 N N . ASP A 1 125 ? 14.042 0.756 -33.489 1.00 93.81 125 ASP A N 1
ATOM 946 C CA . ASP A 1 125 ? 14.901 1.946 -33.382 1.00 93.81 125 ASP A CA 1
ATOM 947 C C . ASP A 1 125 ? 14.200 3.113 -32.655 1.00 93.81 125 ASP A C 1
ATOM 949 O O . ASP A 1 125 ? 14.756 4.202 -32.511 1.00 93.81 125 ASP A O 1
ATOM 953 N N . ARG A 1 126 ? 12.942 2.932 -32.231 1.00 93.00 126 ARG A N 1
ATOM 954 C CA . ARG A 1 126 ? 12.139 3.973 -31.587 1.00 93.00 126 ARG A CA 1
ATOM 955 C C . ARG A 1 126 ? 11.234 3.404 -30.505 1.00 93.00 126 ARG A C 1
ATOM 957 O O . ARG A 1 126 ? 10.467 2.487 -30.775 1.00 93.00 126 ARG A O 1
ATOM 964 N N . LEU A 1 127 ? 11.257 4.037 -29.335 1.00 90.94 127 LEU A N 1
ATOM 965 C CA . LEU A 1 127 ? 10.403 3.715 -28.192 1.00 90.94 127 LEU A CA 1
ATOM 966 C C . LEU A 1 127 ? 9.991 5.010 -27.499 1.00 90.94 127 LEU A C 1
ATOM 968 O O . LEU A 1 127 ? 10.844 5.842 -27.187 1.00 90.94 127 LEU A O 1
ATOM 972 N N . ARG A 1 128 ? 8.689 5.211 -27.293 1.00 92.12 128 ARG A N 1
ATOM 973 C CA . ARG A 1 128 ? 8.176 6.404 -26.618 1.00 92.12 128 ARG A CA 1
ATOM 974 C C . ARG A 1 128 ? 8.065 6.166 -25.120 1.00 92.12 128 ARG A C 1
ATOM 976 O O . ARG A 1 128 ? 7.411 5.216 -24.698 1.00 92.12 128 ARG A O 1
ATOM 983 N N . LEU A 1 129 ? 8.665 7.062 -24.346 1.00 91.06 129 LEU A N 1
ATOM 984 C CA . LEU A 1 129 ? 8.702 7.018 -22.890 1.00 91.06 129 LEU A CA 1
ATOM 985 C C . LEU A 1 129 ? 7.967 8.216 -22.291 1.00 91.06 129 LEU A C 1
ATOM 987 O O . LEU A 1 129 ? 7.975 9.314 -22.855 1.00 91.06 129 LEU A O 1
ATOM 991 N N . ARG A 1 130 ? 7.371 8.011 -21.122 1.00 89.94 130 ARG A N 1
ATOM 992 C CA . ARG A 1 130 ? 6.774 9.064 -20.307 1.00 89.94 130 ARG A CA 1
ATOM 993 C C . ARG A 1 130 ? 7.221 8.913 -18.862 1.00 89.94 130 ARG A C 1
ATOM 995 O O . ARG A 1 130 ? 7.106 7.831 -18.295 1.00 89.94 130 ARG A O 1
ATOM 1002 N N . ALA A 1 131 ? 7.688 10.007 -18.276 1.00 87.56 131 ALA A N 1
ATOM 1003 C CA . ALA A 1 131 ? 7.822 10.144 -16.835 1.00 87.56 131 ALA A CA 1
ATOM 1004 C C . ALA A 1 131 ? 6.456 10.501 -16.231 1.00 87.56 131 ALA A C 1
ATOM 1006 O O . ALA A 1 131 ? 5.832 11.478 -16.647 1.00 87.56 131 ALA A O 1
ATOM 1007 N N . SER A 1 132 ? 5.985 9.694 -15.283 1.00 79.62 132 SER A N 1
ATOM 1008 C CA . SER A 1 132 ? 4.726 9.894 -14.564 1.00 79.62 132 SER A CA 1
ATOM 1009 C C . SER A 1 132 ? 4.952 9.641 -13.075 1.00 79.62 132 SER A C 1
ATOM 1011 O O . SER A 1 132 ? 5.020 8.487 -12.634 1.00 79.62 132 SER A O 1
ATOM 1013 N N . GLY A 1 133 ? 5.060 10.717 -12.295 1.00 76.44 133 GLY A N 1
ATOM 1014 C CA . GLY A 1 133 ? 5.542 10.661 -10.918 1.00 76.44 133 GLY A CA 1
ATOM 1015 C C . GLY A 1 133 ? 6.939 10.037 -10.851 1.00 76.44 133 GLY A C 1
ATOM 1016 O O . GLY A 1 133 ? 7.793 10.307 -11.690 1.00 76.44 133 GLY A O 1
ATOM 1017 N N . ALA A 1 134 ? 7.141 9.122 -9.905 1.00 75.50 134 ALA A N 1
ATOM 1018 C CA . ALA A 1 134 ? 8.419 8.443 -9.691 1.00 75.50 134 ALA A CA 1
ATOM 1019 C C . ALA A 1 134 ? 8.734 7.315 -10.704 1.00 75.50 134 ALA A C 1
ATOM 1021 O O . ALA A 1 134 ? 9.677 6.552 -10.494 1.00 75.50 134 ALA A O 1
ATOM 1022 N N . ASN A 1 135 ? 7.967 7.164 -11.793 1.00 79.94 135 ASN A N 1
ATOM 1023 C CA . ASN A 1 135 ? 8.144 6.059 -12.742 1.00 79.94 135 ASN A CA 1
ATOM 1024 C C . ASN A 1 135 ? 8.339 6.537 -14.18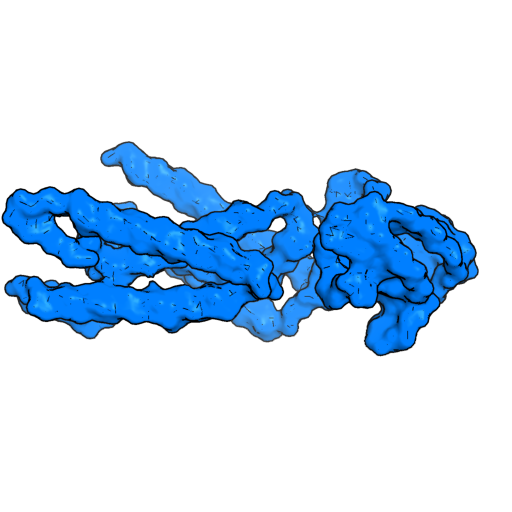1 1.00 79.94 135 ASN A C 1
ATOM 1026 O O . ASN A 1 135 ? 7.705 7.500 -14.615 1.00 79.94 135 ASN A O 1
ATOM 1030 N N . VAL A 1 136 ? 9.142 5.798 -14.948 1.00 82.62 136 VAL A N 1
ATOM 1031 C CA . VAL A 1 136 ? 9.189 5.901 -16.412 1.00 82.62 136 VAL A CA 1
ATOM 1032 C C . VAL A 1 136 ? 8.475 4.705 -17.021 1.00 82.62 136 VAL A C 1
ATOM 1034 O O . VAL A 1 136 ? 8.833 3.560 -16.756 1.00 82.62 136 VAL A O 1
ATOM 1037 N N . GLU A 1 137 ? 7.475 4.969 -17.853 1.00 82.81 137 GLU A N 1
ATOM 1038 C CA . GLU A 1 137 ? 6.721 3.941 -18.566 1.00 82.81 137 GLU A CA 1
ATOM 1039 C C . GLU A 1 137 ? 6.824 4.127 -20.078 1.00 82.81 137 GLU A C 1
ATOM 1041 O O . GLU A 1 137 ? 6.990 5.243 -20.582 1.00 82.81 137 GLU A O 1
ATOM 1046 N N . THR A 1 138 ? 6.699 3.031 -20.826 1.00 84.62 138 THR A N 1
ATOM 1047 C CA . THR A 1 138 ? 6.493 3.152 -22.268 1.00 84.62 138 THR A CA 1
ATOM 1048 C C . THR A 1 138 ? 5.055 3.587 -22.531 1.00 84.62 138 THR A C 1
ATOM 1050 O O . THR A 1 138 ? 4.122 3.156 -21.848 1.00 84.62 138 THR A O 1
ATOM 1053 N N . VAL A 1 139 ? 4.864 4.455 -23.520 1.00 82.56 139 VAL A N 1
ATOM 1054 C CA . VAL A 1 139 ? 3.536 4.992 -23.861 1.00 82.56 139 VAL A CA 1
ATOM 1055 C C . VAL A 1 139 ? 2.822 4.114 -24.888 1.00 82.56 139 VAL A C 1
ATOM 1057 O O . VAL A 1 139 ? 1.600 4.163 -25.022 1.00 82.56 139 VAL A O 1
ATOM 1060 N N . ASP A 1 140 ? 3.577 3.318 -25.636 1.00 78.50 140 ASP A N 1
ATOM 1061 C CA . ASP A 1 140 ? 3.053 2.535 -26.743 1.00 78.50 140 ASP A CA 1
ATOM 1062 C C . ASP A 1 140 ? 2.784 1.100 -26.263 1.00 78.50 140 ASP A C 1
ATOM 1064 O O . ASP A 1 140 ? 3.701 0.385 -25.874 1.00 78.50 140 ASP A O 1
ATOM 1068 N N . GLY A 1 141 ? 1.521 0.665 -26.265 1.00 72.94 141 GLY A N 1
ATOM 1069 C CA . GLY A 1 141 ? 1.169 -0.687 -25.829 1.00 72.94 141 GLY A CA 1
ATOM 1070 C C . GLY A 1 141 ? -0.287 -0.851 -25.400 1.00 72.94 141 GLY A C 1
ATOM 1071 O O . GLY A 1 141 ? -1.033 0.108 -25.229 1.00 72.94 141 GLY A O 1
ATOM 1072 N N . GLY A 1 142 ? -0.716 -2.106 -25.251 1.00 78.44 142 GLY A N 1
ATOM 1073 C CA . GLY A 1 142 ? -1.991 -2.433 -24.611 1.00 78.44 142 GLY A CA 1
ATOM 1074 C C . GLY A 1 142 ? -1.862 -2.476 -23.085 1.00 78.44 142 GLY A C 1
ATOM 1075 O O . GLY A 1 142 ? -0.767 -2.541 -22.541 1.00 78.44 142 GLY A O 1
ATOM 1076 N N . ARG A 1 143 ? -2.985 -2.553 -22.362 1.00 80.31 143 ARG A N 1
ATOM 1077 C CA . ARG A 1 143 ? -2.998 -2.629 -20.884 1.00 80.31 143 ARG A CA 1
ATOM 1078 C C . ARG A 1 143 ? -2.055 -3.698 -20.301 1.00 80.31 143 ARG A C 1
ATOM 1080 O O . ARG A 1 143 ? -1.450 -3.468 -19.263 1.00 80.31 143 ARG A O 1
ATOM 1087 N N . TRP A 1 144 ? -1.920 -4.847 -20.962 1.00 80.88 144 TRP A N 1
ATOM 1088 C CA . TRP A 1 144 ? -1.030 -5.930 -20.527 1.00 80.88 144 TRP A CA 1
ATOM 1089 C C . TRP A 1 144 ? 0.459 -5.615 -20.683 1.00 80.88 144 TRP A C 1
ATOM 1091 O O . TRP A 1 144 ? 1.245 -6.064 -19.857 1.00 80.88 144 TRP A O 1
ATOM 1101 N N . VAL A 1 145 ? 0.829 -4.815 -21.687 1.00 82.19 145 VAL A N 1
ATOM 1102 C CA . VAL A 1 145 ? 2.205 -4.340 -21.894 1.00 82.19 145 VAL A CA 1
ATOM 1103 C C . VAL A 1 145 ? 2.635 -3.480 -20.709 1.00 82.19 145 VAL A C 1
ATOM 1105 O O . VAL A 1 145 ? 3.662 -3.747 -20.096 1.00 82.19 145 VAL A O 1
ATOM 1108 N N . HIS A 1 146 ? 1.790 -2.529 -20.301 1.00 80.31 146 HIS A N 1
ATOM 1109 C CA . HIS A 1 146 ? 2.082 -1.675 -19.149 1.00 80.31 146 HIS A CA 1
ATOM 1110 C C . HIS A 1 146 ? 2.174 -2.462 -17.837 1.00 80.31 146 HIS A C 1
ATOM 1112 O O . HIS A 1 146 ? 3.046 -2.186 -17.022 1.00 80.31 146 HIS A O 1
ATOM 1118 N N . VAL A 1 147 ? 1.306 -3.460 -17.622 1.00 83.12 147 VAL A N 1
ATOM 1119 C CA . VAL A 1 147 ? 1.403 -4.324 -16.431 1.00 83.12 147 VAL A CA 1
ATOM 1120 C C . VAL A 1 147 ? 2.712 -5.110 -16.436 1.00 83.12 147 VAL A C 1
ATOM 1122 O O . VAL A 1 147 ? 3.359 -5.190 -15.397 1.00 83.12 147 VAL A O 1
ATOM 1125 N N . ALA A 1 148 ? 3.116 -5.659 -17.586 1.00 84.44 148 ALA A N 1
ATOM 1126 C CA . ALA A 1 148 ? 4.361 -6.410 -17.699 1.00 84.44 148 ALA A CA 1
ATOM 1127 C C . ALA A 1 148 ? 5.587 -5.537 -17.388 1.00 84.44 148 ALA A C 1
ATOM 1129 O O . ALA A 1 148 ? 6.404 -5.941 -16.569 1.00 84.44 148 ALA A O 1
ATOM 1130 N N . GLN A 1 149 ? 5.641 -4.321 -17.942 1.00 81.81 149 GLN A N 1
ATOM 1131 C CA . GLN A 1 149 ? 6.709 -3.338 -17.697 1.00 81.81 149 GLN A CA 1
ATOM 1132 C C . GLN A 1 149 ? 6.799 -2.910 -16.236 1.00 81.81 149 GLN A C 1
ATOM 1134 O O . GLN A 1 149 ? 7.872 -2.872 -15.645 1.00 81.81 149 GLN A O 1
ATOM 1139 N N . ARG A 1 150 ? 5.655 -2.582 -15.629 1.00 82.50 150 ARG A N 1
ATOM 1140 C CA . ARG A 1 150 ? 5.612 -2.164 -14.222 1.00 82.50 150 ARG A CA 1
ATOM 1141 C C . ARG A 1 150 ? 6.028 -3.307 -13.304 1.00 82.50 150 ARG A C 1
ATOM 1143 O O . ARG A 1 150 ? 6.700 -3.075 -12.307 1.00 82.50 150 ARG A O 1
ATOM 1150 N N . LEU A 1 151 ? 5.643 -4.539 -13.640 1.00 86.06 151 LEU A N 1
ATOM 1151 C CA . LEU A 1 151 ? 5.994 -5.717 -12.858 1.00 86.06 151 LEU A CA 1
ATOM 1152 C C . LEU A 1 151 ? 7.483 -6.071 -12.969 1.00 86.06 151 LEU A C 1
ATOM 1154 O O . LEU A 1 151 ? 8.098 -6.374 -11.946 1.00 86.06 151 LEU A O 1
ATOM 1158 N N . SER A 1 152 ? 8.064 -6.025 -14.170 1.00 83.44 152 SER A N 1
ATOM 1159 C CA . SER A 1 152 ? 9.496 -6.270 -14.359 1.00 83.44 152 SER A CA 1
ATOM 1160 C C . SER A 1 152 ? 10.341 -5.170 -13.712 1.00 83.44 152 SER A C 1
ATOM 1162 O O . SER A 1 152 ? 11.214 -5.487 -12.904 1.00 83.44 152 SER A O 1
ATOM 1164 N N . GLY A 1 153 ? 9.989 -3.895 -13.900 1.00 78.81 153 GLY A N 1
ATOM 1165 C CA . GLY A 1 153 ? 10.655 -2.777 -13.222 1.00 78.81 153 GLY A CA 1
ATOM 1166 C C . GLY A 1 153 ? 10.571 -2.863 -11.692 1.00 78.81 153 GLY A C 1
ATOM 1167 O O . GLY A 1 153 ? 11.565 -2.658 -10.992 1.00 78.81 153 GLY A O 1
ATOM 1168 N N . ALA A 1 154 ? 9.413 -3.255 -11.146 1.00 80.69 154 ALA A N 1
ATOM 1169 C CA . ALA A 1 154 ? 9.257 -3.486 -9.710 1.00 80.69 154 ALA A CA 1
ATOM 1170 C C . ALA A 1 154 ? 10.116 -4.653 -9.194 1.00 80.69 154 ALA A C 1
ATOM 1172 O O . ALA A 1 154 ? 10.543 -4.630 -8.037 1.00 80.69 154 ALA A O 1
ATOM 1173 N N . SER A 1 155 ? 10.382 -5.666 -10.026 1.00 85.25 155 SER A N 1
ATOM 1174 C CA . SER A 1 155 ? 11.153 -6.849 -9.626 1.00 85.25 155 SER A CA 1
ATOM 1175 C C . SER A 1 155 ? 12.618 -6.538 -9.308 1.00 85.25 155 SER A C 1
ATOM 1177 O O . SER A 1 155 ? 13.221 -7.206 -8.477 1.00 85.25 155 SER A O 1
ATOM 1179 N N . HIS A 1 156 ? 13.185 -5.464 -9.857 1.00 79.69 156 HIS A N 1
ATOM 1180 C CA . HIS A 1 156 ? 14.543 -5.028 -9.513 1.00 79.69 156 HIS A CA 1
ATOM 1181 C C . HIS A 1 156 ? 14.657 -4.352 -8.142 1.00 79.69 156 HIS A C 1
ATOM 1183 O O . HIS A 1 156 ? 15.761 -4.117 -7.657 1.00 79.69 156 HIS A O 1
ATOM 1189 N N . ARG A 1 157 ? 13.528 -4.034 -7.499 1.00 77.06 157 ARG A N 1
ATOM 1190 C CA . ARG A 1 157 ? 13.470 -3.322 -6.210 1.00 77.06 157 ARG A CA 1
ATOM 1191 C C . ARG A 1 157 ? 12.843 -4.138 -5.099 1.00 77.06 157 ARG A C 1
ATOM 1193 O O . ARG A 1 157 ? 12.272 -3.587 -4.160 1.00 77.06 157 ARG A O 1
ATOM 1200 N N . VAL A 1 158 ? 12.918 -5.451 -5.232 1.00 84.00 158 VAL A N 1
ATOM 1201 C CA . VAL A 1 158 ? 12.429 -6.354 -4.204 1.00 84.00 158 VAL A CA 1
ATOM 1202 C C . VAL A 1 158 ? 13.258 -6.155 -2.942 1.00 84.00 158 VAL A C 1
ATOM 1204 O O . VAL A 1 158 ? 14.486 -6.064 -2.986 1.00 84.00 158 VAL A O 1
ATOM 1207 N N . ASP A 1 159 ? 12.570 -6.048 -1.808 1.00 84.44 159 ASP A N 1
ATOM 1208 C CA . ASP A 1 159 ? 13.232 -5.989 -0.511 1.00 84.44 159 ASP A CA 1
ATOM 1209 C C . ASP A 1 159 ? 14.105 -7.234 -0.279 1.00 84.44 159 ASP A C 1
ATOM 1211 O O . ASP A 1 159 ? 13.816 -8.308 -0.813 1.00 84.44 159 ASP A O 1
ATOM 1215 N N . PRO A 1 160 ? 15.123 -7.156 0.599 1.00 88.56 160 PRO A N 1
ATOM 1216 C CA . PRO A 1 160 ? 15.903 -8.326 0.975 1.00 88.56 160 PRO A CA 1
ATOM 1217 C C . PRO A 1 160 ? 14.999 -9.511 1.375 1.00 88.56 160 PRO A C 1
ATOM 1219 O O . PRO A 1 160 ? 14.070 -9.314 2.168 1.00 88.56 160 PRO A O 1
ATOM 1222 N N . PRO A 1 161 ? 15.278 -10.752 0.924 1.00 87.00 161 PRO A N 1
ATOM 1223 C CA . PRO A 1 161 ? 14.365 -11.886 1.100 1.00 87.00 161 PRO A CA 1
ATOM 1224 C C . PRO A 1 161 ? 13.936 -12.128 2.552 1.00 87.00 161 PRO A C 1
ATOM 1226 O O . PRO A 1 161 ? 12.772 -12.407 2.833 1.00 87.00 161 PRO A O 1
ATOM 1229 N N . GLY A 1 162 ? 14.858 -11.954 3.508 1.00 88.62 162 GLY A N 1
ATOM 1230 C CA . GLY A 1 162 ? 14.557 -12.094 4.935 1.00 88.62 162 GLY A CA 1
ATOM 1231 C C . GLY A 1 162 ? 13.509 -11.093 5.438 1.00 88.62 162 GLY A C 1
ATOM 1232 O O . GLY A 1 162 ? 12.650 -11.459 6.241 1.00 88.62 162 GLY A O 1
ATOM 1233 N N . ARG A 1 163 ? 13.535 -9.855 4.930 1.00 89.44 163 ARG A N 1
ATOM 1234 C CA . ARG A 1 163 ? 12.535 -8.827 5.239 1.00 89.44 163 ARG A CA 1
ATOM 1235 C C . ARG A 1 163 ? 11.183 -9.192 4.630 1.00 89.44 163 ARG A C 1
ATOM 1237 O O . ARG A 1 163 ? 10.193 -9.201 5.358 1.00 89.44 163 ARG A O 1
ATOM 1244 N N . VAL A 1 164 ? 11.153 -9.576 3.350 1.00 89.69 164 VAL A N 1
ATOM 1245 C CA . VAL A 1 164 ? 9.924 -10.006 2.654 1.00 89.69 164 VAL A CA 1
ATOM 1246 C C . VAL A 1 164 ? 9.250 -11.160 3.396 1.00 89.69 164 VAL A C 1
ATOM 1248 O O . VAL A 1 164 ? 8.045 -11.115 3.647 1.00 89.69 164 VAL A O 1
ATOM 1251 N N . ILE A 1 165 ? 10.020 -12.176 3.800 1.00 90.69 165 ILE A N 1
ATOM 1252 C CA . ILE A 1 165 ? 9.507 -13.332 4.547 1.00 90.69 165 ILE A CA 1
ATOM 1253 C C . ILE A 1 165 ? 8.922 -12.891 5.891 1.00 90.69 165 ILE A C 1
ATOM 1255 O O . ILE A 1 165 ? 7.792 -13.262 6.213 1.00 90.69 165 ILE A O 1
ATOM 1259 N N . LEU A 1 166 ? 9.662 -12.097 6.671 1.00 92.44 166 LEU A N 1
ATOM 1260 C CA . LEU A 1 166 ? 9.222 -11.651 7.993 1.00 92.44 166 LEU A CA 1
ATOM 1261 C C . LEU A 1 166 ? 7.933 -10.825 7.914 1.00 92.44 166 LEU A C 1
ATOM 1263 O O . LEU A 1 166 ? 6.976 -11.098 8.642 1.00 92.44 166 LEU A O 1
ATOM 1267 N N . GLU A 1 167 ? 7.887 -9.848 7.010 1.00 91.06 167 GLU A N 1
ATOM 1268 C CA . GLU A 1 167 ? 6.716 -8.994 6.806 1.00 91.06 167 GLU A CA 1
ATOM 1269 C C . GLU A 1 167 ? 5.519 -9.802 6.292 1.00 91.06 167 GLU A C 1
ATOM 1271 O O . GLU A 1 167 ? 4.391 -9.607 6.753 1.00 91.06 167 GLU A O 1
ATOM 1276 N N . THR A 1 168 ? 5.746 -10.776 5.408 1.00 91.69 168 THR A N 1
ATOM 1277 C CA . THR A 1 168 ? 4.693 -11.672 4.910 1.00 91.69 168 THR A CA 1
ATOM 1278 C C . THR A 1 168 ? 4.139 -12.559 6.022 1.00 91.69 168 THR A C 1
ATOM 1280 O O . THR A 1 168 ? 2.921 -12.649 6.177 1.00 91.69 168 THR A O 1
ATOM 1283 N N . LEU A 1 169 ? 4.992 -13.163 6.854 1.00 94.06 169 LEU A N 1
ATOM 1284 C CA . LEU A 1 169 ? 4.558 -13.966 8.003 1.00 94.06 169 LEU A CA 1
ATOM 1285 C C . LEU A 1 169 ? 3.761 -13.128 9.005 1.00 94.06 169 LEU A C 1
ATOM 1287 O O . LEU A 1 169 ? 2.691 -13.550 9.451 1.00 94.06 169 LEU A O 1
ATOM 1291 N N . PHE A 1 170 ? 4.241 -11.923 9.319 1.00 93.38 170 PHE A N 1
ATOM 1292 C CA . PHE A 1 170 ? 3.525 -10.981 10.176 1.00 93.38 170 PHE A CA 1
ATOM 1293 C C . PHE A 1 170 ? 2.153 -10.612 9.593 1.00 93.38 170 PHE A C 1
ATOM 1295 O O . PHE A 1 170 ? 1.156 -10.579 10.324 1.00 93.38 170 PHE A O 1
ATOM 1302 N N . SER A 1 171 ? 2.080 -10.401 8.278 1.00 94.44 171 SER A N 1
ATOM 1303 C CA . SER A 1 171 ? 0.838 -10.090 7.563 1.00 94.44 171 SER A CA 1
ATOM 1304 C C . SER A 1 171 ? -0.157 -11.251 7.630 1.00 94.44 171 SER A C 1
ATOM 1306 O O . SER A 1 171 ? -1.307 -11.068 8.031 1.00 94.44 171 SER A O 1
ATOM 1308 N N . VAL A 1 172 ? 0.291 -12.468 7.308 1.00 95.06 172 VAL A N 1
ATOM 1309 C CA . VAL A 1 172 ? -0.529 -13.690 7.351 1.00 95.06 172 VAL A CA 1
ATOM 1310 C C . VAL A 1 172 ? -1.033 -13.965 8.766 1.00 95.06 172 VAL A C 1
ATOM 1312 O O . VAL A 1 172 ? -2.208 -14.290 8.946 1.00 95.06 172 VAL A O 1
ATOM 1315 N N . MET A 1 173 ? -0.182 -13.790 9.779 1.00 95.88 173 MET A N 1
ATOM 1316 C CA . MET A 1 173 ? -0.565 -13.960 11.178 1.00 95.88 173 MET A CA 1
ATOM 1317 C C . MET A 1 173 ? -1.656 -12.964 11.585 1.00 95.88 173 MET A C 1
ATOM 1319 O O . MET A 1 173 ? -2.687 -13.374 12.118 1.00 95.88 173 MET A O 1
ATOM 1323 N N . ASN A 1 174 ? -1.471 -11.671 11.311 1.00 95.38 174 ASN A N 1
ATOM 1324 C CA . ASN A 1 174 ? -2.463 -10.645 11.641 1.00 95.38 174 ASN A CA 1
ATOM 1325 C C . ASN A 1 174 ? -3.790 -10.856 10.903 1.00 95.38 174 ASN A C 1
ATOM 1327 O O . ASN A 1 174 ? -4.858 -10.769 11.514 1.00 95.38 174 ASN A O 1
ATOM 1331 N N . LEU A 1 175 ? -3.725 -11.196 9.614 1.00 96.38 175 LEU A N 1
ATOM 1332 C CA . LEU A 1 175 ? -4.891 -11.536 8.804 1.00 96.38 175 LEU A CA 1
ATOM 1333 C C . LEU A 1 175 ? -5.645 -12.735 9.395 1.00 96.38 175 LEU A C 1
ATOM 1335 O O . LEU A 1 175 ? -6.853 -12.659 9.634 1.00 96.38 175 LEU A O 1
ATOM 1339 N N . GLY A 1 176 ? -4.929 -13.824 9.680 1.00 96.94 176 GLY A N 1
ATOM 1340 C CA . GLY A 1 176 ? -5.493 -15.048 10.241 1.00 96.94 176 GLY A CA 1
ATOM 1341 C C . GLY A 1 176 ? -6.122 -14.830 11.617 1.00 96.94 176 GLY A C 1
ATOM 1342 O O . GLY A 1 176 ? -7.251 -15.264 11.855 1.00 96.94 176 GLY A O 1
ATOM 1343 N N . LEU A 1 177 ? -5.439 -14.104 12.507 1.00 97.50 177 LEU A N 1
ATOM 1344 C CA . LEU A 1 177 ? -5.958 -13.761 13.832 1.00 97.50 177 LEU A CA 1
ATOM 1345 C C . LEU A 1 177 ? -7.192 -12.858 13.744 1.00 97.50 177 LEU A C 1
ATOM 1347 O O . LEU A 1 177 ? -8.181 -13.124 14.426 1.00 97.50 177 LEU A O 1
ATOM 1351 N N . GLY A 1 178 ? -7.191 -11.840 12.880 1.00 96.88 178 GLY A N 1
ATOM 1352 C CA . GLY A 1 178 ? -8.355 -10.974 12.691 1.00 96.88 178 GLY A CA 1
ATOM 1353 C C . GLY A 1 178 ? -9.580 -11.740 12.180 1.00 96.88 178 GLY A C 1
ATOM 1354 O O . GLY A 1 178 ? -10.678 -11.606 12.732 1.00 96.88 178 GLY A O 1
ATOM 1355 N N . VAL A 1 179 ? -9.397 -12.619 11.188 1.00 97.44 179 VAL A N 1
ATOM 1356 C CA . VAL A 1 179 ? -10.460 -13.522 10.708 1.00 97.44 179 VAL A CA 1
ATOM 1357 C C . VAL A 1 179 ? -10.955 -14.428 11.837 1.00 97.44 179 VAL A C 1
ATOM 1359 O O . VAL A 1 179 ? -12.165 -14.520 12.067 1.00 97.44 179 VAL A O 1
ATOM 1362 N N . LEU A 1 180 ? -10.042 -15.046 12.590 1.00 97.88 180 LEU A N 1
ATOM 1363 C CA . LEU A 1 180 ? -10.378 -15.912 13.719 1.00 97.88 180 LEU A CA 1
ATOM 1364 C C . LEU A 1 180 ? -11.204 -15.173 14.782 1.00 97.88 180 LEU A C 1
ATOM 1366 O O . LEU A 1 180 ? -12.211 -15.707 15.254 1.00 97.88 180 LEU A O 1
ATOM 1370 N N . ILE A 1 181 ? -10.825 -13.943 15.136 1.00 96.56 181 ILE A N 1
ATOM 1371 C CA . ILE A 1 181 ? -11.536 -13.116 16.118 1.00 96.56 181 ILE A CA 1
ATOM 1372 C C . ILE A 1 181 ? -12.979 -12.864 15.668 1.00 96.56 181 ILE A C 1
ATOM 1374 O O . ILE A 1 181 ? -13.907 -13.074 16.453 1.00 96.56 181 ILE A O 1
ATOM 1378 N N . VAL A 1 182 ? -13.203 -12.485 14.407 1.00 96.00 182 VAL A N 1
ATOM 1379 C CA . VAL A 1 182 ? -14.562 -12.243 13.888 1.00 96.00 182 VAL A CA 1
ATOM 1380 C C . VAL A 1 182 ? -15.391 -13.521 13.847 1.00 96.00 182 VAL A C 1
ATOM 1382 O O . VAL A 1 182 ? -16.573 -13.485 14.194 1.00 96.00 182 VAL A O 1
ATOM 1385 N N . VAL A 1 183 ? -14.793 -14.654 13.478 1.00 95.69 183 VAL A N 1
ATOM 1386 C CA . VAL A 1 183 ? -15.479 -15.956 13.475 1.00 95.69 183 VAL A CA 1
ATOM 1387 C C . VAL A 1 183 ? -15.888 -16.368 14.892 1.00 95.69 183 VAL A C 1
ATOM 1389 O O . VAL A 1 183 ? -17.000 -16.855 15.092 1.00 95.69 183 VAL A O 1
ATOM 1392 N N . ARG A 1 184 ? -15.021 -16.159 15.890 1.00 96.94 184 ARG A N 1
ATOM 1393 C CA . ARG A 1 184 ? -15.260 -16.586 17.280 1.00 96.94 184 ARG A CA 1
ATOM 1394 C C . ARG A 1 184 ? -16.123 -15.617 18.078 1.00 96.94 184 ARG A C 1
ATOM 1396 O O . ARG A 1 184 ? -16.856 -16.047 18.968 1.00 96.94 184 ARG A O 1
ATOM 1403 N N . LYS A 1 185 ? -16.049 -14.321 17.784 1.00 93.56 185 LYS A N 1
ATOM 1404 C CA . LYS A 1 185 ? -16.784 -13.259 18.485 1.00 93.56 185 LYS A CA 1
ATOM 1405 C C . LYS A 1 185 ? -17.537 -12.363 17.498 1.00 93.56 185 LYS A C 1
ATOM 1407 O O . LYS A 1 185 ? -17.397 -11.140 17.528 1.00 93.56 185 LYS A O 1
ATOM 1412 N N . PRO A 1 186 ? -18.427 -12.929 16.661 1.00 90.88 186 PRO A N 1
ATOM 1413 C CA . PRO A 1 186 ? -19.067 -12.178 15.593 1.00 90.88 186 PRO A CA 1
ATOM 1414 C C . PRO A 1 186 ? -19.998 -11.091 16.109 1.00 90.88 186 PRO A C 1
ATOM 1416 O O . PRO A 1 186 ? -20.366 -10.245 15.315 1.00 90.88 186 PRO A O 1
ATOM 1419 N N . GLY A 1 187 ? -20.436 -11.094 17.371 1.00 90.25 187 GLY A N 1
ATOM 1420 C CA . GLY A 1 187 ? -21.320 -10.066 17.942 1.00 90.25 187 GLY A CA 1
ATOM 1421 C C . GLY A 1 187 ? -20.607 -8.959 18.722 1.00 90.25 187 GLY A C 1
ATOM 1422 O O . GLY A 1 187 ? -21.240 -7.958 19.054 1.00 90.25 187 GLY A O 1
ATOM 1423 N N . ASP A 1 188 ? -19.318 -9.126 19.013 1.00 93.31 188 ASP A N 1
ATOM 1424 C CA . ASP A 1 188 ? -18.570 -8.242 19.904 1.00 93.31 188 ASP A CA 1
ATOM 1425 C C . ASP A 1 188 ? -17.972 -7.062 19.124 1.00 93.31 188 ASP A C 1
ATOM 1427 O O . ASP A 1 188 ? -17.289 -7.237 18.115 1.00 93.31 188 ASP A O 1
ATOM 1431 N N . ARG A 1 189 ? -18.259 -5.834 19.570 1.00 93.00 189 ARG A N 1
ATOM 1432 C CA . ARG A 1 189 ? -17.811 -4.615 18.883 1.00 93.00 189 ARG A CA 1
ATOM 1433 C C . ARG A 1 189 ? -16.314 -4.383 19.028 1.00 93.00 189 ARG A C 1
ATOM 1435 O O . ARG A 1 189 ? -15.688 -4.010 18.041 1.00 93.00 189 ARG A O 1
ATOM 1442 N N . ALA A 1 190 ? -15.764 -4.593 20.222 1.00 94.19 190 ALA A N 1
ATOM 1443 C CA . ALA A 1 190 ? -14.339 -4.421 20.471 1.00 94.19 190 ALA A CA 1
ATOM 1444 C C . ALA A 1 190 ? -13.549 -5.453 19.660 1.00 94.19 190 ALA A C 1
ATOM 1446 O O . ALA A 1 190 ? -12.613 -5.087 18.956 1.00 94.19 190 ALA A O 1
ATOM 1447 N N . ALA A 1 191 ? -14.007 -6.708 19.651 1.00 94.81 191 ALA A N 1
ATOM 1448 C CA . ALA A 1 191 ? -13.401 -7.780 18.866 1.00 94.81 191 ALA A CA 1
ATOM 1449 C C . ALA A 1 191 ? -13.430 -7.495 17.355 1.00 94.81 191 ALA A C 1
ATOM 1451 O O . ALA A 1 191 ? -12.427 -7.674 16.671 1.00 94.81 191 ALA A O 1
ATOM 1452 N N . ARG A 1 192 ? -14.561 -7.013 16.820 1.00 95.69 192 ARG A N 1
ATOM 1453 C CA . ARG A 1 192 ? -14.667 -6.641 15.399 1.00 95.69 192 ARG A CA 1
ATOM 1454 C C . ARG A 1 192 ? -13.725 -5.498 15.030 1.00 95.69 192 ARG A C 1
ATOM 1456 O O . ARG A 1 192 ? -13.076 -5.574 13.996 1.00 95.69 192 ARG A O 1
ATOM 1463 N N . LEU A 1 193 ? -13.668 -4.448 15.848 1.00 96.62 193 LEU A N 1
ATOM 1464 C CA . LEU A 1 193 ? -12.785 -3.304 15.615 1.00 96.62 193 LEU A CA 1
ATOM 1465 C C . LEU A 1 193 ? -11.311 -3.709 15.701 1.00 96.62 193 LEU A C 1
ATOM 1467 O O . LEU A 1 193 ? -10.530 -3.324 14.837 1.00 96.62 193 LEU A O 1
ATOM 1471 N N . LEU A 1 194 ? -10.960 -4.549 16.680 1.00 96.25 194 LEU A N 1
ATOM 1472 C CA . LEU A 1 194 ? -9.621 -5.116 16.812 1.00 96.25 194 LEU A CA 1
ATOM 1473 C C . LEU A 1 194 ? -9.257 -5.927 15.570 1.00 96.25 194 LEU A C 1
ATOM 1475 O O . LEU A 1 194 ? -8.195 -5.720 15.003 1.00 96.25 194 LEU A O 1
ATOM 1479 N N . ALA A 1 195 ? -10.153 -6.799 15.108 1.00 96.56 195 ALA A N 1
ATOM 1480 C CA . ALA A 1 195 ? -9.924 -7.596 13.912 1.00 96.56 195 ALA A CA 1
ATOM 1481 C C . ALA A 1 195 ? -9.712 -6.736 12.659 1.00 96.56 195 ALA A C 1
ATOM 1483 O O . ALA A 1 195 ? -8.806 -7.023 11.885 1.00 96.56 195 ALA A O 1
ATOM 1484 N N . LEU A 1 196 ? -10.513 -5.680 12.468 1.00 96.31 196 LEU A N 1
ATOM 1485 C CA . LEU A 1 196 ? -10.315 -4.731 11.367 1.00 96.31 196 LEU A CA 1
ATOM 1486 C C . LEU A 1 196 ? -8.964 -4.018 11.475 1.00 96.31 196 LEU A C 1
ATOM 1488 O O . LEU A 1 196 ? -8.265 -3.906 10.474 1.00 96.31 196 LEU A O 1
ATOM 1492 N N . GLY A 1 197 ? -8.583 -3.596 12.683 1.00 94.62 197 GLY A N 1
ATOM 1493 C CA . GLY A 1 197 ? -7.273 -3.014 12.961 1.00 94.62 197 GLY A CA 1
ATOM 1494 C C . GLY A 1 197 ? -6.131 -3.965 12.610 1.00 94.62 197 GLY A C 1
ATOM 1495 O O . GLY A 1 197 ? -5.280 -3.605 11.809 1.00 94.62 197 GLY A O 1
ATOM 1496 N N . MET A 1 198 ? -6.157 -5.196 13.130 1.00 94.81 198 MET A N 1
ATOM 1497 C CA . MET A 1 198 ? -5.136 -6.223 12.881 1.00 94.81 198 MET A CA 1
ATOM 1498 C C . MET A 1 198 ? -5.008 -6.563 11.396 1.00 94.81 198 MET A C 1
ATOM 1500 O O . MET A 1 198 ? -3.907 -6.564 10.854 1.00 94.81 198 MET A O 1
ATOM 1504 N N . ILE A 1 199 ? -6.130 -6.811 10.716 1.00 94.94 199 ILE A N 1
ATOM 1505 C CA . ILE A 1 199 ? -6.139 -7.073 9.272 1.00 94.94 199 ILE A CA 1
ATOM 1506 C C . ILE A 1 199 ? -5.540 -5.871 8.542 1.00 94.94 199 ILE A C 1
ATOM 1508 O O . ILE A 1 199 ? -4.637 -6.042 7.738 1.00 94.94 199 ILE A O 1
ATOM 1512 N N . GLY A 1 200 ? -5.944 -4.650 8.877 1.00 90.94 200 GLY A N 1
ATOM 1513 C CA . GLY A 1 200 ? -5.359 -3.459 8.277 1.00 90.94 200 GLY A CA 1
ATOM 1514 C C . GLY A 1 200 ? -3.853 -3.316 8.492 1.00 90.94 200 GLY A C 1
ATOM 1515 O O . GLY A 1 200 ? -3.124 -3.070 7.537 1.00 90.94 200 GLY A O 1
ATOM 1516 N N . THR A 1 201 ? -3.379 -3.569 9.711 1.00 88.06 201 THR A N 1
ATOM 1517 C CA . THR A 1 201 ? -1.954 -3.624 10.066 1.00 88.06 201 THR A CA 1
ATOM 1518 C C . THR A 1 201 ? -1.184 -4.630 9.198 1.00 88.06 201 THR A C 1
ATOM 1520 O O . THR A 1 201 ? -0.046 -4.348 8.830 1.00 88.06 201 THR A O 1
ATOM 1523 N N . ALA A 1 202 ? -1.798 -5.752 8.794 1.00 89.06 202 ALA A N 1
ATOM 1524 C CA . ALA A 1 202 ? -1.181 -6.704 7.866 1.00 89.06 202 ALA A CA 1
ATOM 1525 C C . ALA A 1 202 ? -0.826 -6.069 6.512 1.00 89.06 202 ALA A C 1
ATOM 1527 O O . ALA A 1 202 ? 0.237 -6.342 5.972 1.00 89.06 202 ALA A O 1
ATOM 1528 N N . ALA A 1 203 ? -1.684 -5.206 5.964 1.00 84.19 203 ALA A N 1
ATOM 1529 C CA . ALA A 1 203 ? -1.362 -4.486 4.732 1.00 84.19 203 ALA A CA 1
ATOM 1530 C C . ALA A 1 203 ? -0.417 -3.304 4.983 1.00 84.19 203 ALA A C 1
ATOM 1532 O O . ALA A 1 203 ? 0.467 -3.059 4.166 1.00 84.19 203 ALA A O 1
ATOM 1533 N N . THR A 1 204 ? -0.575 -2.595 6.107 1.00 81.88 204 THR A N 1
ATOM 1534 C CA . THR A 1 204 ? 0.212 -1.395 6.423 1.00 81.88 204 THR A CA 1
ATOM 1535 C C . THR A 1 204 ? 1.707 -1.670 6.555 1.00 81.88 204 THR A C 1
ATOM 1537 O O . THR A 1 204 ? 2.514 -0.857 6.116 1.00 81.88 204 THR A O 1
ATOM 1540 N N . PHE A 1 205 ? 2.082 -2.808 7.139 1.00 80.56 205 PHE A N 1
ATOM 1541 C CA . PHE A 1 205 ? 3.482 -3.144 7.424 1.00 80.56 205 PHE A CA 1
ATOM 1542 C C . PHE A 1 205 ? 4.096 -4.141 6.433 1.00 80.56 205 PHE A C 1
ATOM 1544 O O . PHE A 1 205 ? 5.150 -4.704 6.713 1.00 80.56 205 PHE A O 1
ATOM 1551 N N . ASN A 1 206 ? 3.458 -4.362 5.281 1.00 86.62 206 ASN A N 1
ATOM 1552 C CA . ASN A 1 206 ? 4.033 -5.150 4.195 1.00 86.62 206 ASN A CA 1
ATOM 1553 C C . ASN A 1 206 ? 4.620 -4.205 3.141 1.00 86.62 206 ASN A C 1
ATOM 1555 O O . ASN A 1 206 ? 3.903 -3.731 2.253 1.00 86.62 206 ASN A O 1
ATOM 1559 N N . HIS A 1 207 ? 5.904 -3.882 3.269 1.00 84.88 207 HIS A N 1
ATOM 1560 C CA . HIS A 1 207 ? 6.584 -2.908 2.419 1.00 84.88 207 HIS A CA 1
ATOM 1561 C C . HIS A 1 207 ? 6.589 -3.360 0.961 1.00 84.88 207 HIS A C 1
ATOM 1563 O O . HIS A 1 207 ? 6.195 -2.606 0.073 1.00 84.88 207 HIS A O 1
ATOM 1569 N N . GLN A 1 208 ? 6.889 -4.637 0.743 1.00 85.69 208 GLN A N 1
ATOM 1570 C CA . GLN A 1 208 ? 6.876 -5.253 -0.574 1.00 85.69 208 GLN A CA 1
ATOM 1571 C C . GLN A 1 208 ? 5.522 -5.075 -1.288 1.00 85.69 208 GLN A C 1
ATOM 1573 O O . GLN A 1 208 ? 5.492 -4.771 -2.478 1.00 85.69 208 GLN A O 1
ATOM 1578 N N . SER A 1 209 ? 4.389 -5.156 -0.581 1.00 84.69 209 SER A N 1
ATOM 1579 C CA . SER A 1 209 ? 3.068 -4.923 -1.188 1.00 84.69 209 SER A CA 1
ATOM 1580 C C . SER A 1 209 ? 2.829 -3.480 -1.619 1.00 84.69 209 SER A C 1
ATOM 1582 O O . SER A 1 209 ? 2.087 -3.254 -2.571 1.00 84.69 209 SER A O 1
ATOM 1584 N N . HIS A 1 210 ? 3.492 -2.498 -1.003 1.00 83.31 210 HIS A N 1
ATOM 1585 C CA . HIS A 1 210 ? 3.385 -1.099 -1.429 1.00 83.31 210 HIS A CA 1
ATOM 1586 C C . HIS A 1 210 ? 4.011 -0.856 -2.806 1.00 83.31 210 HIS A C 1
ATOM 1588 O O . HIS A 1 210 ? 3.619 0.106 -3.466 1.00 83.31 210 HIS A O 1
ATOM 1594 N N . SER A 1 211 ? 4.872 -1.759 -3.294 1.00 76.06 211 SER A N 1
ATOM 1595 C CA . SER A 1 211 ? 5.350 -1.717 -4.682 1.00 76.06 211 SER A CA 1
ATOM 1596 C C . SER A 1 211 ? 4.191 -1.725 -5.693 1.00 76.06 211 SER A C 1
ATOM 1598 O O . SER A 1 211 ? 4.245 -1.044 -6.711 1.00 76.06 211 SER A O 1
ATOM 1600 N N . VAL A 1 212 ? 3.075 -2.394 -5.382 1.00 71.56 212 VAL A N 1
ATOM 1601 C CA . VAL A 1 212 ? 1.875 -2.413 -6.237 1.00 71.56 212 VAL A CA 1
ATOM 1602 C C . VAL A 1 212 ? 1.304 -1.004 -6.446 1.00 71.56 212 VAL A C 1
ATOM 1604 O O . VAL A 1 212 ? 0.783 -0.716 -7.524 1.00 71.56 212 VAL A O 1
ATOM 1607 N N . LEU A 1 213 ? 1.411 -0.128 -5.439 1.00 72.81 213 LEU A N 1
ATOM 1608 C CA . LEU A 1 213 ? 0.971 1.269 -5.515 1.00 72.81 213 LEU A CA 1
ATOM 1609 C C . LEU A 1 213 ? 2.010 2.165 -6.155 1.00 72.81 213 LEU A C 1
ATOM 1611 O O . LEU A 1 213 ? 1.659 2.929 -7.046 1.00 72.81 213 LEU A O 1
ATOM 1615 N N . THR A 1 214 ? 3.270 2.074 -5.723 1.00 68.62 214 THR A N 1
ATOM 1616 C CA . THR A 1 214 ? 4.322 2.942 -6.271 1.00 68.62 214 THR A CA 1
ATOM 1617 C C . THR A 1 214 ? 4.453 2.736 -7.770 1.00 68.62 214 THR A C 1
ATOM 1619 O O . THR A 1 214 ? 4.637 3.698 -8.500 1.00 68.62 214 THR A O 1
ATOM 1622 N N . TRP A 1 215 ? 4.270 1.499 -8.230 1.00 67.69 215 TRP A N 1
ATOM 1623 C CA . TRP A 1 215 ? 4.310 1.141 -9.639 1.00 67.69 215 TRP A CA 1
ATOM 1624 C C . TRP A 1 215 ? 2.933 1.134 -10.301 1.00 67.69 215 TRP A C 1
ATOM 1626 O O . TRP A 1 215 ? 2.833 0.662 -11.421 1.00 67.69 215 TRP A O 1
ATOM 1636 N N . ASN A 1 216 ? 1.860 1.611 -9.656 1.00 72.19 216 ASN A N 1
ATOM 1637 C CA . ASN A 1 216 ? 0.503 1.674 -10.221 1.00 72.19 216 ASN A CA 1
ATOM 1638 C C . ASN A 1 216 ? 0.064 0.386 -10.946 1.00 72.19 216 ASN A C 1
ATOM 1640 O O . ASN A 1 216 ? -0.558 0.444 -12.010 1.00 72.19 216 ASN A O 1
ATOM 1644 N N . LEU A 1 217 ? 0.395 -0.795 -10.419 1.00 69.88 217 LEU A N 1
ATOM 1645 C CA . LEU A 1 217 ? 0.286 -2.059 -11.163 1.00 69.88 217 LEU A CA 1
ATOM 1646 C C . LEU A 1 217 ? -1.150 -2.340 -11.648 1.00 69.88 217 LEU A C 1
ATOM 1648 O O . LEU A 1 217 ? -1.367 -2.957 -12.689 1.00 69.88 217 LEU A O 1
ATOM 1652 N N . VAL A 1 218 ? -2.139 -1.839 -10.907 1.00 71.88 218 VAL A N 1
ATOM 1653 C CA . VAL A 1 218 ? -3.576 -1.972 -11.191 1.00 71.88 218 VAL A CA 1
ATOM 1654 C C . VAL A 1 218 ? -4.296 -0.618 -11.303 1.00 71.88 218 VAL A C 1
ATOM 1656 O O . VAL A 1 218 ? -5.521 -0.562 -11.200 1.00 71.88 218 VAL A O 1
ATOM 1659 N N . GLY A 1 219 ? -3.546 0.456 -11.567 1.00 74.00 219 GLY A N 1
ATOM 1660 C CA . GLY A 1 219 ? -4.036 1.837 -11.633 1.00 74.00 219 GLY A CA 1
ATOM 1661 C C . GLY A 1 219 ? -3.701 2.658 -10.386 1.00 74.00 219 GLY A C 1
ATOM 1662 O O . GLY A 1 219 ? -3.123 2.137 -9.434 1.00 74.00 219 GLY A O 1
ATOM 1663 N N . ASP A 1 220 ? -4.074 3.940 -10.414 1.00 77.06 220 ASP A N 1
ATOM 1664 C CA . ASP A 1 220 ? -3.921 4.841 -9.270 1.00 77.06 220 ASP A CA 1
ATOM 1665 C C . ASP A 1 220 ? -4.937 4.473 -8.178 1.00 77.06 220 ASP A C 1
ATOM 1667 O O . ASP A 1 220 ? -6.147 4.679 -8.312 1.00 77.06 220 ASP A O 1
ATOM 1671 N N . LEU A 1 221 ? -4.427 3.869 -7.106 1.00 80.38 221 LEU A N 1
ATOM 1672 C CA . LEU A 1 221 ? -5.191 3.464 -5.926 1.00 80.38 221 LEU A CA 1
ATOM 1673 C C . LEU A 1 221 ? -4.772 4.247 -4.678 1.00 80.38 221 LEU A C 1
ATOM 1675 O O . LEU A 1 221 ? -5.066 3.820 -3.558 1.00 80.38 221 LEU A O 1
ATOM 1679 N N . TRP A 1 222 ? -4.102 5.384 -4.850 1.00 78.69 222 TRP A N 1
ATOM 1680 C CA . TRP A 1 222 ? -3.484 6.111 -3.750 1.00 78.69 222 TRP A CA 1
ATOM 1681 C C . TRP A 1 222 ? -4.482 6.551 -2.682 1.00 78.69 222 TRP A C 1
ATOM 1683 O O . TRP A 1 222 ? -4.355 6.196 -1.512 1.00 78.69 222 TRP A O 1
ATOM 1693 N N . ALA A 1 223 ? -5.551 7.233 -3.096 1.00 81.06 223 ALA A N 1
ATOM 1694 C CA . ALA A 1 223 ? -6.590 7.689 -2.177 1.00 81.06 223 ALA A CA 1
ATOM 1695 C C . ALA A 1 223 ? -7.269 6.515 -1.449 1.00 81.06 223 ALA A C 1
ATOM 1697 O O . ALA A 1 223 ? -7.569 6.596 -0.258 1.00 81.06 223 ALA A O 1
ATOM 1698 N N . LEU A 1 224 ? -7.498 5.396 -2.147 1.00 82.94 224 LEU A N 1
ATOM 1699 C CA . LEU A 1 224 ? -8.079 4.199 -1.537 1.00 82.94 224 LEU A CA 1
ATOM 1700 C C . LEU A 1 224 ? -7.139 3.608 -0.479 1.00 82.94 224 LEU A C 1
ATOM 1702 O O . LEU A 1 224 ? -7.595 3.196 0.588 1.00 82.94 224 LEU A O 1
ATOM 1706 N N . HIS A 1 225 ? -5.842 3.583 -0.766 1.00 83.62 225 HIS A N 1
ATOM 1707 C CA . HIS A 1 225 ? -4.811 3.121 0.149 1.00 83.62 225 HIS A CA 1
ATOM 1708 C C . HIS A 1 225 ? -4.688 4.004 1.399 1.00 83.62 225 HIS A C 1
ATOM 1710 O O . HIS A 1 225 ? -4.651 3.487 2.517 1.00 83.62 225 HIS A O 1
ATOM 1716 N N . GLU A 1 226 ? -4.701 5.328 1.245 1.00 81.69 226 GLU A N 1
ATOM 1717 C CA . GLU A 1 226 ? -4.695 6.261 2.378 1.00 81.69 226 GLU A CA 1
ATOM 1718 C C . GLU A 1 226 ? -5.934 6.082 3.263 1.00 81.69 226 GLU A C 1
ATOM 1720 O O . GLU A 1 226 ? -5.830 5.969 4.489 1.00 81.69 226 GLU A O 1
ATOM 1725 N N . LEU A 1 227 ? -7.117 5.979 2.647 1.00 84.56 227 LEU A N 1
ATOM 1726 C CA . LEU A 1 227 ? -8.364 5.708 3.363 1.00 84.56 227 LEU A CA 1
ATOM 1727 C C . LEU A 1 227 ? -8.332 4.358 4.080 1.00 84.56 227 LEU A C 1
ATOM 1729 O O . LEU A 1 227 ? -8.897 4.225 5.168 1.00 84.56 227 LEU A O 1
ATOM 1733 N N . PHE A 1 228 ? -7.670 3.363 3.493 1.00 86.88 228 PHE A N 1
ATOM 1734 C CA . PHE A 1 228 ? -7.492 2.058 4.107 1.00 86.88 228 PHE A CA 1
ATOM 1735 C C . PHE A 1 228 ? -6.649 2.150 5.387 1.00 86.88 228 PHE A C 1
ATOM 1737 O O . PHE A 1 228 ? -7.084 1.646 6.426 1.00 86.88 228 PHE A O 1
ATOM 1744 N N . HIS A 1 229 ? -5.494 2.823 5.342 1.00 85.00 229 HIS A N 1
ATOM 1745 C CA . HIS A 1 229 ? -4.644 3.041 6.521 1.00 85.00 229 HIS A CA 1
ATOM 1746 C C . HIS A 1 229 ? -5.351 3.842 7.610 1.00 85.00 229 HIS A C 1
ATOM 1748 O O . HIS A 1 229 ? -5.292 3.497 8.792 1.00 85.00 229 HIS A O 1
ATOM 1754 N N . LEU A 1 230 ? -6.052 4.907 7.220 1.00 87.50 230 LEU A N 1
ATOM 1755 C CA . LEU A 1 230 ? -6.834 5.706 8.153 1.00 87.50 230 LEU A CA 1
ATOM 1756 C C . LEU A 1 230 ? -7.926 4.852 8.811 1.00 87.50 230 LEU A C 1
ATOM 1758 O O . LEU A 1 230 ? -8.080 4.858 10.034 1.00 87.50 230 LEU A O 1
ATOM 1762 N N . GLY A 1 231 ? -8.669 4.091 8.009 1.00 90.81 231 GLY A N 1
ATOM 1763 C CA . GLY A 1 231 ? -9.744 3.226 8.480 1.00 90.81 231 GLY A CA 1
ATOM 1764 C C . GLY A 1 231 ? -9.258 2.149 9.450 1.00 90.81 231 GLY A C 1
ATOM 1765 O O . GLY A 1 231 ? -9.881 1.945 10.495 1.00 90.81 231 GLY A O 1
ATOM 1766 N N . SER A 1 232 ? -8.138 1.490 9.147 1.00 91.50 232 SER A N 1
ATOM 1767 C CA . SER A 1 232 ? -7.555 0.464 10.016 1.00 91.50 232 SER A CA 1
ATOM 1768 C C . SER A 1 232 ? -7.000 1.041 11.316 1.00 91.50 232 SER A C 1
ATOM 1770 O O . SER A 1 232 ? -7.298 0.515 12.391 1.00 91.50 232 SER A O 1
ATOM 1772 N N . GLY A 1 233 ? -6.266 2.154 11.243 1.00 90.12 233 GLY A N 1
ATOM 1773 C CA . GLY A 1 233 ? -5.725 2.846 12.412 1.00 90.12 233 GLY A CA 1
ATOM 1774 C C . GLY A 1 233 ? -6.828 3.318 13.357 1.00 90.12 233 GLY A C 1
ATOM 1775 O O . GLY A 1 233 ? -6.770 3.064 14.563 1.00 90.12 233 GLY A O 1
ATOM 1776 N N . LEU A 1 234 ? -7.888 3.924 12.813 1.00 93.19 234 LEU A N 1
ATOM 1777 C CA . LEU A 1 234 ? -9.063 4.308 13.596 1.00 93.19 234 LEU A CA 1
ATOM 1778 C C . LEU A 1 234 ? -9.761 3.087 14.197 1.00 93.19 234 LEU A C 1
ATOM 1780 O O . LEU A 1 234 ? -10.096 3.112 15.381 1.00 93.19 234 LEU A O 1
ATOM 1784 N N . ALA A 1 235 ? -9.958 2.007 13.436 1.00 95.31 235 ALA A N 1
ATOM 1785 C CA . ALA A 1 235 ? -10.574 0.792 13.963 1.00 95.31 235 ALA A CA 1
ATOM 1786 C C . ALA A 1 235 ? -9.792 0.238 15.163 1.00 95.31 235 ALA A C 1
ATOM 1788 O O . ALA A 1 235 ? -10.388 -0.053 16.200 1.00 95.31 235 ALA A O 1
ATOM 1789 N N . TYR A 1 236 ? -8.465 0.178 15.065 1.00 93.75 236 TYR A N 1
ATOM 1790 C CA . TYR A 1 236 ? -7.602 -0.305 16.138 1.00 93.75 236 TYR A CA 1
ATOM 1791 C C . TYR A 1 236 ? -7.636 0.630 17.362 1.00 93.75 236 TYR A C 1
ATOM 1793 O O . TYR A 1 236 ? -7.832 0.181 18.495 1.00 93.75 236 TYR A O 1
ATOM 1801 N N . MET A 1 237 ? -7.565 1.945 17.148 1.00 94.19 237 MET A N 1
ATOM 1802 C CA . MET A 1 237 ? -7.689 2.939 18.219 1.00 94.19 237 MET A CA 1
ATOM 1803 C C . MET A 1 237 ? -9.032 2.836 18.950 1.00 94.19 237 MET A C 1
ATOM 1805 O O . MET A 1 237 ? -9.091 2.830 20.181 1.00 94.19 237 MET A O 1
ATOM 1809 N N . TYR A 1 238 ? -10.131 2.702 18.210 1.00 95.62 238 TYR A N 1
ATOM 1810 C CA . TYR A 1 238 ? -11.441 2.516 18.817 1.00 95.62 238 TYR A CA 1
ATOM 1811 C C . TYR A 1 238 ? -11.550 1.176 19.537 1.00 95.62 238 TYR A C 1
ATOM 1813 O O . TYR A 1 238 ? -12.177 1.133 20.593 1.00 95.62 238 TYR A O 1
ATOM 1821 N N . ALA A 1 239 ? -10.925 0.110 19.028 1.00 95.75 239 ALA A N 1
ATOM 1822 C CA . ALA A 1 239 ? -10.916 -1.193 19.683 1.00 95.75 239 ALA A CA 1
ATOM 1823 C C . ALA A 1 239 ? -10.379 -1.103 21.116 1.00 95.75 239 ALA A C 1
ATOM 1825 O O . ALA A 1 239 ? -11.049 -1.569 22.036 1.00 95.75 239 ALA A O 1
ATOM 1826 N N . VAL A 1 240 ? -9.234 -0.440 21.321 1.00 94.12 240 VAL A N 1
ATOM 1827 C CA . VAL A 1 240 ? -8.625 -0.300 22.658 1.00 94.12 240 VAL A CA 1
ATOM 1828 C C . VAL A 1 240 ? -9.429 0.615 23.586 1.00 94.12 240 VAL A C 1
ATOM 1830 O O . VAL A 1 240 ? -9.476 0.383 24.793 1.00 94.12 240 VAL A O 1
ATOM 1833 N N . VAL A 1 241 ? -10.128 1.612 23.036 1.00 93.69 241 VAL A N 1
ATOM 1834 C CA . VAL A 1 241 ? -11.031 2.489 23.801 1.00 93.69 241 VAL A CA 1
ATOM 1835 C C . VAL A 1 241 ? -12.271 1.733 24.275 1.00 93.69 241 VAL A C 1
ATOM 1837 O O . VAL A 1 241 ? -12.698 1.872 25.428 1.00 93.69 241 VAL A O 1
ATOM 1840 N N . VAL A 1 242 ? -12.887 0.955 23.381 1.00 92.69 242 VAL A N 1
ATOM 1841 C CA . VAL A 1 242 ? -14.146 0.268 23.680 1.00 92.69 242 VAL A CA 1
ATOM 1842 C C . VAL A 1 242 ? -13.952 -1.066 24.392 1.00 92.69 242 VAL A C 1
ATOM 1844 O O . VAL A 1 242 ? -14.928 -1.638 24.867 1.00 92.69 242 VAL A O 1
ATOM 1847 N N . PHE A 1 243 ? -12.724 -1.571 24.480 1.00 91.31 243 PHE A N 1
ATOM 1848 C CA . PHE A 1 243 ? -12.411 -2.801 25.196 1.00 91.31 243 PHE A CA 1
ATOM 1849 C C . PHE A 1 243 ? -12.628 -2.653 26.717 1.00 91.31 243 PHE A C 1
ATOM 1851 O O . PHE A 1 243 ? -12.269 -1.610 27.280 1.00 91.31 243 PHE A O 1
ATOM 1858 N N . PRO A 1 244 ? -13.159 -3.683 27.409 1.00 87.50 244 PRO A N 1
ATOM 1859 C CA . PRO A 1 244 ? -13.608 -4.987 26.886 1.00 87.50 244 PRO A CA 1
ATOM 1860 C C . PRO A 1 244 ? -15.097 -5.052 26.508 1.00 87.50 244 PRO A C 1
ATOM 1862 O O . PRO A 1 244 ? -15.540 -6.026 25.911 1.00 87.50 244 PRO A O 1
ATOM 1865 N N . ASP A 1 245 ? -15.895 -4.048 26.866 1.00 86.06 245 ASP A N 1
ATOM 1866 C CA . ASP A 1 245 ? -17.363 -4.138 26.900 1.00 86.06 245 ASP A CA 1
ATOM 1867 C C . ASP A 1 245 ? -18.074 -3.525 25.678 1.00 86.06 245 ASP A C 1
ATOM 1869 O O . ASP A 1 245 ? -19.308 -3.483 25.605 1.00 86.06 245 ASP A O 1
ATOM 1873 N N . GLY A 1 246 ? -17.311 -3.025 24.708 1.00 87.12 246 GLY A N 1
ATOM 1874 C CA . GLY A 1 246 ? -17.818 -2.386 23.497 1.00 87.12 246 GLY A CA 1
ATOM 1875 C C . GLY A 1 246 ? -18.409 -0.990 23.727 1.00 87.12 246 GLY A C 1
ATOM 1876 O O . GLY A 1 246 ? -19.160 -0.505 22.867 1.00 87.12 246 GLY A O 1
ATOM 1877 N N . ARG A 1 247 ? -18.122 -0.347 24.868 1.00 88.31 247 ARG A N 1
ATOM 1878 C CA . ARG A 1 247 ? -18.647 0.980 25.242 1.00 88.31 247 ARG A CA 1
ATOM 1879 C C . ARG A 1 247 ? -17.540 2.029 25.260 1.00 88.31 247 ARG A C 1
ATOM 1881 O O . ARG A 1 247 ? -16.437 1.746 25.697 1.00 88.31 247 ARG A O 1
ATOM 1888 N N . LEU A 1 248 ? -17.845 3.250 24.813 1.00 88.31 248 LEU A N 1
ATOM 1889 C CA . LEU A 1 248 ? -16.901 4.372 24.872 1.00 88.31 248 LEU A CA 1
ATOM 1890 C C . LEU A 1 248 ? -16.624 4.802 26.317 1.00 88.31 248 LEU A C 1
ATOM 1892 O O . LEU A 1 248 ? -17.484 4.685 27.194 1.00 88.31 248 LEU A O 1
ATOM 1896 N N . VAL A 1 249 ? -15.436 5.366 26.521 1.00 86.19 249 VAL A N 1
ATOM 1897 C CA . VAL A 1 249 ? -14.961 5.918 27.790 1.00 86.19 249 VAL A CA 1
ATOM 1898 C C . VAL A 1 249 ? -14.723 7.418 27.621 1.00 86.19 249 VAL A C 1
ATOM 1900 O O . VAL A 1 249 ? -14.068 7.792 26.664 1.00 86.19 249 VAL A O 1
ATOM 1903 N N . PRO A 1 250 ? -15.193 8.300 28.518 1.00 84.06 250 PRO A N 1
ATOM 1904 C CA . PRO A 1 250 ? -15.978 8.021 29.714 1.00 84.06 250 PRO A CA 1
ATOM 1905 C C . PRO A 1 250 ? -17.397 7.542 29.387 1.00 84.06 250 PRO A C 1
ATOM 1907 O O . PRO A 1 250 ? -18.058 8.068 28.493 1.00 84.06 250 PRO A O 1
ATOM 1910 N N . ALA A 1 251 ? -17.885 6.565 30.156 1.00 76.62 251 ALA A N 1
ATOM 1911 C CA . ALA A 1 251 ? -19.289 6.184 30.092 1.00 76.62 251 ALA A CA 1
ATOM 1912 C C . ALA A 1 251 ? -20.160 7.356 30.599 1.00 76.62 251 ALA A C 1
ATOM 1914 O O . ALA A 1 251 ? -19.825 7.952 31.630 1.00 76.62 251 ALA A O 1
ATOM 1915 N N . PRO A 1 252 ? -21.267 7.702 29.913 1.00 70.12 252 PRO A N 1
ATOM 1916 C CA . PRO A 1 252 ? -22.193 8.721 30.396 1.00 70.12 252 PRO A CA 1
ATOM 1917 C C . PRO A 1 252 ? -22.707 8.356 31.792 1.00 70.12 252 PRO A C 1
ATOM 1919 O O . PRO A 1 252 ? -22.953 7.183 32.084 1.00 70.12 252 PRO A O 1
ATOM 1922 N N . ARG A 1 253 ? -22.905 9.359 32.655 1.00 67.62 253 ARG A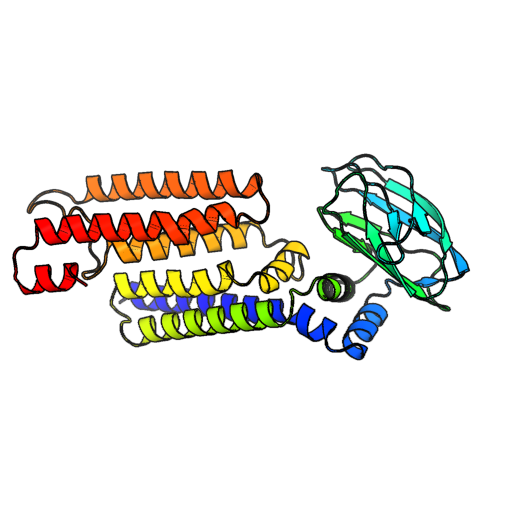 N 1
ATOM 1923 C CA . ARG A 1 253 ? -23.580 9.149 33.945 1.00 67.62 253 ARG A CA 1
ATOM 1924 C C . ARG A 1 253 ? -25.019 8.694 33.692 1.00 67.62 253 ARG A C 1
ATOM 1926 O O . ARG A 1 253 ? -25.615 9.089 32.687 1.00 67.62 253 ARG A O 1
ATOM 1933 N N . SER A 1 254 ? -25.574 7.892 34.603 1.00 62.66 254 SER A N 1
ATOM 1934 C CA . SER A 1 254 ? -26.978 7.463 34.531 1.00 62.66 254 SER A CA 1
ATOM 1935 C C . SER A 1 254 ? -27.882 8.689 34.339 1.00 62.66 254 SER A C 1
ATOM 1937 O O . SER A 1 254 ? -27.791 9.637 35.114 1.00 62.66 254 SER A O 1
ATOM 1939 N N . GLY A 1 255 ? -28.670 8.711 33.259 1.00 62.97 255 GLY A N 1
ATOM 1940 C CA . GLY A 1 255 ? -29.564 9.826 32.907 1.00 62.97 255 GLY A CA 1
ATOM 1941 C C . GLY A 1 255 ? -28.977 10.928 32.009 1.00 62.97 255 GLY A C 1
ATOM 1942 O O . GLY A 1 255 ? -29.732 11.763 31.523 1.00 62.97 255 GLY A O 1
ATOM 1943 N N . SER A 1 256 ? -27.669 10.933 31.724 1.00 70.31 256 SER A N 1
ATOM 1944 C CA . SER A 1 256 ? -27.054 11.891 30.785 1.00 70.31 256 SER A CA 1
ATOM 1945 C C . SER A 1 256 ? -27.000 11.356 29.347 1.00 70.31 256 SER A C 1
ATOM 1947 O O . SER A 1 256 ? -26.709 10.182 29.113 1.00 70.31 256 SER A O 1
ATOM 1949 N N . SER A 1 257 ? -27.260 12.226 28.365 1.00 72.81 257 SER A N 1
ATOM 1950 C CA . SER A 1 257 ? -27.153 11.870 26.945 1.00 72.81 257 SER A CA 1
ATOM 1951 C C . SER A 1 257 ? -25.704 11.524 26.559 1.00 72.81 257 SER A C 1
ATOM 1953 O O . SER A 1 257 ? -24.789 12.286 26.878 1.00 72.81 257 SER A O 1
ATOM 1955 N N . PRO A 1 258 ? -25.463 10.437 25.795 1.00 83.31 258 PRO A N 1
ATOM 1956 C CA . PRO A 1 258 ? -24.131 10.088 25.296 1.00 83.31 258 PRO A CA 1
ATOM 1957 C C . PRO A 1 258 ? -23.610 11.041 24.210 1.00 83.31 258 PRO A C 1
ATOM 1959 O O . PRO A 1 258 ? -22.506 10.834 23.705 1.00 83.31 258 PRO A O 1
ATOM 1962 N N . LEU A 1 259 ? -24.394 12.046 23.804 1.00 86.12 259 LEU A N 1
ATOM 1963 C CA . LEU A 1 259 ? -24.078 12.908 22.668 1.00 86.12 259 LEU A CA 1
ATOM 1964 C C . LEU A 1 259 ? -22.749 13.650 22.847 1.00 86.12 259 LEU A C 1
ATOM 1966 O O . LEU A 1 259 ? -21.944 13.637 21.927 1.00 86.12 259 LEU A O 1
ATOM 1970 N N . GLY A 1 260 ? -22.479 14.221 24.026 1.00 85.81 260 GLY A N 1
ATOM 1971 C CA . GLY A 1 260 ? -21.237 14.968 24.269 1.00 85.81 260 GLY A CA 1
ATOM 1972 C C . GLY A 1 260 ? -19.978 14.111 24.100 1.00 85.81 260 GLY A C 1
ATOM 1973 O O . GLY A 1 260 ? -19.033 14.521 23.435 1.00 85.81 260 GLY A O 1
ATOM 1974 N N . VAL A 1 261 ? -19.996 12.877 24.617 1.00 86.38 261 VAL A N 1
ATOM 1975 C CA . VAL A 1 261 ? -18.888 11.919 24.450 1.00 86.38 261 VAL A CA 1
ATOM 1976 C C . VAL A 1 261 ? -18.727 11.535 22.981 1.00 86.38 261 VAL A C 1
ATOM 1978 O O . VAL A 1 261 ? -17.616 11.523 22.464 1.00 86.38 261 VAL A O 1
ATOM 1981 N N . ARG A 1 262 ? -19.831 11.265 22.277 1.00 89.19 262 ARG A N 1
ATOM 1982 C CA . ARG A 1 262 ? -19.788 10.941 20.843 1.00 89.19 262 ARG A CA 1
ATOM 1983 C C . ARG A 1 262 ? -19.256 12.099 20.002 1.00 89.19 262 ARG A C 1
ATOM 1985 O O . ARG A 1 262 ? -18.481 11.847 19.090 1.00 89.19 262 ARG A O 1
ATOM 1992 N N . LEU A 1 263 ? -19.645 13.335 20.313 1.00 90.62 263 LEU A N 1
ATOM 1993 C CA . LEU A 1 263 ? -19.139 14.530 19.638 1.00 90.62 263 LEU A CA 1
ATOM 1994 C C . LEU A 1 263 ? -17.642 14.705 19.881 1.00 90.62 263 LEU A C 1
ATOM 1996 O O . LEU A 1 263 ? -16.914 14.926 18.923 1.00 90.62 263 LEU A O 1
ATOM 2000 N N . LEU A 1 264 ? -17.172 14.525 21.118 1.00 89.94 264 LEU A N 1
ATOM 2001 C CA . LEU A 1 264 ? -15.742 14.568 21.430 1.00 89.94 264 LEU A CA 1
ATOM 2002 C C . LEU A 1 264 ? -14.957 13.541 20.604 1.00 89.94 264 LEU A C 1
ATOM 2004 O O . LEU A 1 264 ? -13.990 13.901 19.943 1.00 89.94 264 LEU A O 1
ATOM 2008 N N . TYR A 1 265 ? -15.396 12.281 20.591 1.00 90.81 265 TYR A N 1
ATOM 2009 C CA . TYR A 1 265 ? -14.761 11.237 19.780 1.00 90.81 265 TYR A CA 1
ATOM 2010 C C . TYR A 1 265 ? -14.847 11.522 18.278 1.00 90.81 265 TYR A C 1
ATOM 2012 O O . TYR A 1 265 ? -13.884 11.274 17.556 1.00 90.81 265 TYR A O 1
ATOM 2020 N N . GLY A 1 266 ? -15.960 12.090 17.808 1.00 91.81 266 GLY A N 1
ATOM 2021 C CA . GLY A 1 266 ? -16.112 12.548 16.429 1.00 91.81 266 GLY A CA 1
ATOM 2022 C C . GLY A 1 266 ? -15.085 13.619 16.066 1.00 91.81 266 GLY A C 1
ATOM 2023 O O . GLY A 1 266 ? -14.372 13.464 15.080 1.00 91.81 266 GLY A O 1
ATOM 2024 N N . VAL A 1 267 ? -14.938 14.652 16.900 1.00 93.56 267 VAL A N 1
ATOM 2025 C CA . VAL A 1 267 ? -13.935 15.713 16.713 1.00 93.56 267 VAL A CA 1
ATOM 2026 C C . VAL A 1 267 ? -12.522 15.137 16.740 1.00 93.56 267 VAL A C 1
ATOM 2028 O O . VAL A 1 267 ? -11.749 15.407 15.829 1.00 93.56 267 VAL A O 1
ATOM 2031 N N . LEU A 1 268 ? -12.191 14.290 17.719 1.00 90.94 268 LEU A N 1
ATOM 2032 C CA . LEU A 1 268 ? -10.878 13.639 17.793 1.00 90.94 268 LEU A CA 1
ATOM 2033 C C . LEU A 1 268 ? -10.591 12.781 16.555 1.00 90.94 268 LEU A C 1
ATOM 2035 O O . LEU A 1 268 ? -9.472 12.789 16.055 1.00 90.94 268 LEU A O 1
ATOM 2039 N N . THR A 1 269 ? -11.602 12.091 16.025 1.00 91.88 269 THR A N 1
ATOM 2040 C CA . THR A 1 269 ? -11.476 11.311 14.784 1.00 91.88 269 THR A CA 1
ATOM 2041 C C . THR A 1 269 ? -11.169 12.208 13.599 1.00 91.88 269 THR A C 1
ATOM 2043 O O . THR A 1 269 ? -10.284 11.882 12.818 1.00 91.88 269 THR A O 1
ATOM 2046 N N . VAL A 1 270 ? -11.866 13.340 13.472 1.00 92.38 270 VAL A N 1
ATOM 2047 C CA . VAL A 1 270 ? -11.621 14.316 12.401 1.00 92.38 270 VAL A CA 1
ATOM 2048 C C . VAL A 1 270 ? -10.225 14.921 12.524 1.00 92.38 270 VAL A C 1
ATOM 2050 O O . VAL A 1 270 ? -9.542 15.048 11.515 1.00 92.38 270 VAL A O 1
ATOM 2053 N N . VAL A 1 271 ? -9.772 15.238 13.740 1.00 90.75 271 VAL A N 1
ATOM 2054 C CA . VAL A 1 271 ? -8.412 15.741 13.982 1.00 90.75 271 VAL A CA 1
ATOM 2055 C C . VAL A 1 271 ? -7.374 14.699 13.569 1.00 90.75 271 VAL A C 1
ATOM 2057 O O . VAL A 1 271 ? -6.508 15.012 12.761 1.00 90.75 271 VAL A O 1
ATOM 2060 N N . VAL A 1 272 ? -7.490 13.452 14.043 1.00 87.25 272 VAL A N 1
ATOM 2061 C CA . VAL A 1 272 ? -6.567 12.366 13.668 1.00 87.25 272 VAL A CA 1
ATOM 2062 C C . VAL A 1 272 ? -6.591 12.124 12.160 1.00 87.25 272 VAL A C 1
ATOM 2064 O O . VAL A 1 272 ? -5.532 12.024 11.551 1.00 87.25 272 VAL A O 1
ATOM 2067 N N . ALA A 1 273 ? -7.772 12.080 11.541 1.00 87.06 273 ALA A N 1
ATOM 2068 C CA . ALA A 1 273 ? -7.910 11.919 10.098 1.00 87.06 273 ALA A CA 1
ATOM 2069 C C . ALA A 1 273 ? -7.248 13.061 9.322 1.00 87.06 273 ALA A C 1
ATOM 2071 O O . ALA A 1 273 ? -6.487 12.799 8.398 1.00 87.06 273 ALA A O 1
ATOM 2072 N N . GLY A 1 274 ? -7.482 14.312 9.723 1.00 85.75 274 GLY A N 1
ATOM 2073 C CA . GLY A 1 274 ? -6.860 15.482 9.109 1.00 85.75 274 GLY A CA 1
ATOM 2074 C C . GLY A 1 274 ? -5.339 15.479 9.258 1.00 85.75 274 GLY A C 1
ATOM 2075 O O . GLY A 1 274 ? -4.637 15.762 8.293 1.00 85.75 274 GLY A O 1
ATOM 2076 N N . THR A 1 275 ? -4.818 15.098 10.428 1.00 82.25 275 THR A N 1
ATOM 2077 C CA . THR A 1 275 ? -3.372 14.948 10.649 1.00 82.25 275 THR A CA 1
ATOM 2078 C C . THR A 1 275 ? -2.782 13.824 9.806 1.00 82.25 275 THR A C 1
ATOM 2080 O O . THR A 1 275 ? -1.709 14.006 9.240 1.00 82.25 275 THR A O 1
ATOM 2083 N N . VAL A 1 276 ? -3.464 12.679 9.694 1.00 77.88 276 VAL A N 1
ATOM 2084 C CA . VAL A 1 276 ? -2.975 11.551 8.892 1.00 77.88 276 VAL A CA 1
ATOM 2085 C C . VAL A 1 276 ? -2.954 11.905 7.412 1.00 77.88 276 VAL A C 1
ATOM 2087 O O . VAL A 1 276 ? -1.913 11.780 6.774 1.00 77.88 276 VAL A O 1
ATOM 2090 N N . LEU A 1 277 ? -4.065 12.415 6.886 1.00 78.19 277 LEU A N 1
ATOM 2091 C CA . LEU A 1 277 ? -4.162 12.807 5.482 1.00 78.19 277 LEU A CA 1
ATOM 2092 C C . LEU A 1 277 ? -3.193 13.952 5.160 1.00 78.19 277 LEU A C 1
ATOM 2094 O O . LEU A 1 277 ? -2.494 13.885 4.163 1.00 78.19 277 LEU A O 1
ATOM 2098 N N . GLY A 1 278 ? -3.070 14.961 6.027 1.00 72.69 278 GLY A N 1
ATOM 2099 C CA . GLY A 1 278 ? -2.143 16.078 5.816 1.00 72.69 278 GLY A CA 1
ATOM 2100 C C . GLY A 1 278 ? -0.660 15.717 5.978 1.00 72.69 278 GLY A C 1
ATOM 2101 O O . GLY A 1 278 ? 0.182 16.301 5.304 1.00 72.69 278 GLY A O 1
ATOM 2102 N N . GLY A 1 279 ? -0.326 14.766 6.857 1.00 65.19 279 GLY A N 1
ATOM 2103 C CA . GLY A 1 279 ? 1.055 14.352 7.127 1.00 65.19 279 GLY A CA 1
ATOM 2104 C C . GLY A 1 279 ? 1.624 13.345 6.126 1.00 65.19 279 GLY A C 1
ATOM 2105 O O . GLY A 1 279 ? 2.841 13.227 6.014 1.00 65.19 279 GLY A O 1
ATOM 2106 N N . THR A 1 280 ? 0.763 12.638 5.389 1.00 62.00 280 THR A N 1
ATOM 2107 C CA . THR A 1 280 ? 1.184 11.622 4.410 1.00 62.00 280 THR A CA 1
ATOM 2108 C C . THR A 1 280 ? 1.868 12.270 3.196 1.00 62.00 280 THR A C 1
ATOM 2110 O O . THR A 1 280 ? 2.932 11.812 2.795 1.00 62.00 280 THR A O 1
ATOM 2113 N N . PHE A 1 281 ? 1.396 13.437 2.740 1.00 50.66 281 PHE A N 1
ATOM 2114 C CA . PHE A 1 281 ? 1.984 14.193 1.619 1.00 50.66 281 PHE A CA 1
ATOM 2115 C C . PHE A 1 281 ? 3.424 14.699 1.829 1.00 50.66 281 PHE A C 1
ATOM 2117 O O . PHE A 1 281 ? 4.077 15.075 0.861 1.00 50.66 281 PHE A O 1
ATOM 2124 N N . ALA A 1 282 ? 3.928 14.759 3.067 1.00 43.62 282 ALA A N 1
ATOM 2125 C CA . ALA A 1 282 ? 5.216 15.393 3.371 1.00 43.62 282 ALA A CA 1
ATOM 2126 C C . ALA A 1 282 ? 6.408 14.419 3.415 1.00 43.62 282 ALA A C 1
ATOM 2128 O O . ALA A 1 282 ? 7.557 14.855 3.480 1.00 43.62 282 ALA A O 1
ATOM 2129 N N . SER A 1 283 ? 6.173 13.105 3.457 1.00 43.53 283 SER A N 1
ATOM 2130 C CA . SER A 1 283 ? 7.239 12.101 3.578 1.00 43.53 283 SER A CA 1
ATOM 2131 C C . SER A 1 283 ? 6.724 10.764 3.061 1.00 43.53 283 SER A C 1
ATOM 2133 O O . SER A 1 283 ? 6.132 10.001 3.827 1.00 43.53 283 SER A O 1
ATOM 2135 N N . HIS A 1 284 ? 6.902 10.481 1.770 1.00 52.06 284 HIS A N 1
ATOM 2136 C CA . HIS A 1 284 ? 6.518 9.182 1.234 1.00 52.06 284 HIS A CA 1
ATOM 2137 C C . HIS A 1 284 ? 7.626 8.136 1.399 1.00 52.06 284 HIS A C 1
ATOM 2139 O O . HIS A 1 284 ? 8.789 8.433 1.145 1.00 52.06 284 HIS A O 1
ATOM 2145 N N . PRO A 1 285 ? 7.274 6.908 1.827 1.00 51.16 285 PRO A N 1
ATOM 2146 C CA . PRO A 1 285 ? 5.985 6.506 2.390 1.00 51.16 285 PRO A CA 1
ATOM 2147 C C . PRO A 1 285 ? 5.923 6.931 3.866 1.00 51.16 285 PRO A C 1
ATOM 2149 O O . PRO A 1 285 ? 6.934 6.842 4.554 1.00 51.16 285 PRO A O 1
ATOM 2152 N N . GLY A 1 286 ? 4.756 7.351 4.375 1.00 54.53 286 GLY A N 1
ATOM 2153 C CA . GLY A 1 286 ? 4.527 7.875 5.739 1.00 54.53 286 GLY A CA 1
ATOM 2154 C C . GLY A 1 286 ? 4.803 6.910 6.911 1.00 54.53 286 GLY A C 1
ATOM 2155 O O . GLY A 1 286 ? 4.100 6.930 7.921 1.00 54.53 286 GLY A O 1
ATOM 2156 N N . GLN A 1 287 ? 5.820 6.053 6.807 1.00 64.19 287 GLN A N 1
ATOM 2157 C CA . GLN A 1 287 ? 6.259 5.049 7.768 1.00 64.19 287 GLN A CA 1
ATOM 2158 C C . GLN A 1 287 ? 6.495 5.647 9.152 1.00 64.19 287 GLN A C 1
ATOM 2160 O O . GLN A 1 287 ? 6.075 5.051 10.140 1.00 64.19 287 GLN A O 1
ATOM 2165 N N . GLY A 1 288 ? 7.112 6.830 9.245 1.00 67.62 288 GLY A N 1
ATOM 2166 C CA . GLY A 1 288 ? 7.330 7.503 10.529 1.00 67.62 288 GLY A CA 1
ATOM 2167 C C . GLY A 1 288 ? 6.013 7.834 11.232 1.00 67.62 288 GLY A C 1
ATOM 2168 O O . GLY A 1 288 ? 5.822 7.499 12.401 1.00 67.62 288 GLY A O 1
ATOM 2169 N N . LEU A 1 289 ? 5.062 8.408 10.494 1.00 75.06 289 LEU A N 1
ATOM 2170 C CA . LEU A 1 289 ? 3.736 8.741 11.006 1.00 75.06 289 LEU A CA 1
ATOM 2171 C C . LEU A 1 289 ? 2.965 7.488 11.443 1.00 75.06 289 LEU A C 1
ATOM 2173 O O . LEU A 1 289 ? 2.415 7.462 12.545 1.00 75.06 289 LEU A O 1
ATOM 2177 N N . PHE A 1 290 ? 2.952 6.435 10.623 1.00 77.12 290 PHE A N 1
ATOM 2178 C CA . PHE A 1 290 ? 2.274 5.185 10.976 1.00 77.12 290 PHE A CA 1
ATOM 2179 C C . PHE A 1 290 ? 2.954 4.460 12.139 1.00 77.12 290 PHE A C 1
ATOM 2181 O O . PHE A 1 290 ? 2.263 3.917 12.999 1.00 77.12 290 PHE A O 1
ATOM 2188 N N . THR A 1 291 ? 4.280 4.523 12.247 1.00 76.94 291 THR A N 1
ATOM 2189 C CA . THR A 1 291 ? 5.019 3.999 13.406 1.00 76.94 291 THR A CA 1
ATOM 2190 C C . THR A 1 291 ? 4.617 4.729 14.684 1.00 76.94 291 THR A C 1
ATOM 2192 O O . THR A 1 291 ? 4.363 4.087 15.701 1.00 76.94 291 THR A O 1
ATOM 2195 N N . VAL A 1 292 ? 4.476 6.057 14.647 1.00 81.69 292 VAL A N 1
ATOM 2196 C CA . VAL A 1 292 ? 3.993 6.831 15.802 1.00 81.69 292 VAL A CA 1
ATOM 2197 C C . VAL A 1 292 ? 2.531 6.502 16.117 1.00 81.69 292 VAL A C 1
ATOM 2199 O O . VAL A 1 292 ? 2.187 6.280 17.279 1.00 81.69 292 VAL A O 1
ATOM 2202 N N . LEU A 1 293 ? 1.663 6.427 15.107 1.00 83.69 293 LEU A N 1
ATOM 2203 C CA . LEU A 1 293 ? 0.242 6.132 15.295 1.00 83.69 293 LEU A CA 1
ATOM 2204 C C . LEU A 1 293 ? 0.027 4.740 15.910 1.00 83.69 293 LEU A C 1
ATOM 2206 O O . LEU A 1 293 ? -0.577 4.627 16.979 1.00 83.69 293 LEU A O 1
ATOM 2210 N N . PHE A 1 294 ? 0.530 3.694 15.253 1.00 83.38 294 PHE A N 1
ATOM 2211 C CA . PHE A 1 294 ? 0.333 2.305 15.669 1.00 83.38 294 PHE A CA 1
ATOM 2212 C C . PHE A 1 294 ? 1.226 1.904 16.847 1.00 83.38 294 PHE A C 1
ATOM 2214 O O . PHE A 1 294 ? 0.777 1.167 17.722 1.00 83.38 294 PHE A O 1
ATOM 2221 N N . GLY A 1 295 ? 2.465 2.398 16.897 1.00 84.00 295 GLY A N 1
ATOM 2222 C CA . GLY A 1 295 ? 3.453 2.016 17.907 1.00 84.00 295 GLY A CA 1
ATOM 2223 C C . GLY A 1 295 ? 3.412 2.835 19.197 1.00 84.00 295 GLY A C 1
ATOM 2224 O O . GLY A 1 295 ? 3.861 2.342 20.228 1.00 84.00 295 GLY A O 1
ATOM 2225 N N . VAL A 1 296 ? 2.871 4.061 19.178 1.00 87.38 296 VAL A N 1
ATOM 2226 C CA . VAL A 1 296 ? 2.882 4.955 20.353 1.00 87.38 296 VAL A CA 1
ATOM 2227 C C . VAL A 1 296 ? 1.484 5.431 20.726 1.00 87.38 296 VAL A C 1
ATOM 2229 O O . VAL A 1 296 ? 1.021 5.168 21.837 1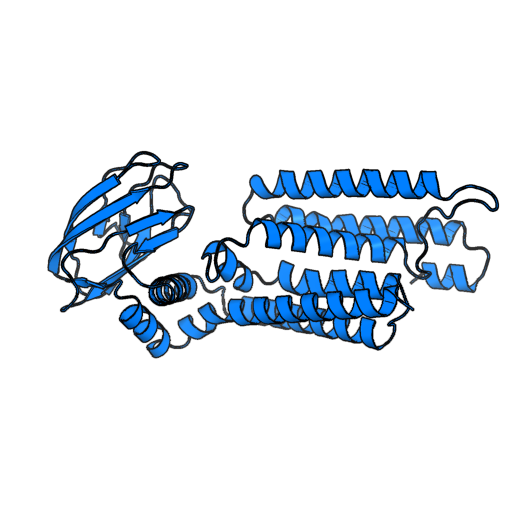.00 87.38 296 VAL A O 1
ATOM 2232 N N . LEU A 1 297 ? 0.782 6.113 19.817 1.00 89.75 297 LEU A N 1
ATOM 2233 C CA . LEU A 1 297 ? -0.485 6.767 20.146 1.00 89.75 297 LEU A CA 1
ATOM 2234 C C . LEU A 1 297 ? -1.566 5.757 20.548 1.00 89.75 297 LEU A C 1
ATOM 2236 O O . LEU A 1 297 ? -2.207 5.938 21.582 1.00 89.75 297 LEU A O 1
ATOM 2240 N N . ILE A 1 298 ? -1.764 4.692 19.765 1.00 91.25 298 ILE A N 1
ATOM 2241 C CA . ILE A 1 298 ? -2.777 3.668 20.062 1.00 91.25 298 ILE A CA 1
ATOM 2242 C C . ILE A 1 298 ? -2.513 2.985 21.419 1.00 91.25 298 ILE A C 1
ATOM 2244 O O . ILE A 1 298 ? -3.444 2.943 22.230 1.00 91.25 298 ILE A O 1
ATOM 2248 N N . PRO A 1 299 ? -1.286 2.521 21.737 1.00 92.19 299 PRO A N 1
ATOM 2249 C CA . PRO A 1 299 ? -0.959 2.022 23.073 1.00 92.19 299 PRO A CA 1
ATOM 2250 C C . PRO A 1 299 ? -1.239 3.027 24.194 1.00 92.19 299 PRO A C 1
ATOM 2252 O O . PRO A 1 299 ? -1.885 2.671 25.179 1.00 92.19 299 PRO A O 1
ATOM 2255 N N . VAL A 1 300 ? -0.826 4.292 24.042 1.00 93.81 300 VAL A N 1
ATOM 2256 C CA . VAL A 1 300 ? -1.066 5.347 25.046 1.00 93.81 300 VAL A CA 1
ATOM 2257 C C . VAL A 1 300 ? -2.562 5.571 25.272 1.00 93.81 300 VAL A C 1
ATOM 2259 O O . VAL A 1 300 ? -3.012 5.639 26.419 1.00 93.81 300 VAL A O 1
ATOM 2262 N N . VAL A 1 301 ? -3.354 5.634 24.198 1.00 93.25 301 VAL A N 1
ATOM 2263 C CA . VAL A 1 301 ? -4.819 5.743 24.270 1.00 93.25 301 VAL A CA 1
ATOM 2264 C C . VAL A 1 301 ? -5.420 4.530 24.985 1.00 93.25 301 VAL A C 1
ATOM 2266 O O . VAL A 1 301 ? -6.292 4.698 25.840 1.00 93.25 301 VAL A O 1
ATOM 2269 N N . GLY A 1 302 ? -4.933 3.322 24.690 1.00 92.19 302 GLY A N 1
ATOM 2270 C CA . GLY A 1 302 ? -5.341 2.091 25.366 1.00 92.19 302 GLY A CA 1
ATOM 2271 C C . GLY A 1 302 ? -5.062 2.128 26.869 1.00 92.19 302 GLY A C 1
ATOM 2272 O O . GLY A 1 302 ? -5.978 1.929 27.669 1.00 92.19 302 GLY A O 1
ATOM 2273 N N . VAL A 1 303 ? -3.834 2.474 27.268 1.00 92.56 303 VAL A N 1
ATOM 2274 C CA . VAL A 1 303 ? -3.435 2.604 28.681 1.00 92.56 303 VAL A CA 1
ATOM 2275 C C . VAL A 1 303 ? -4.283 3.654 29.398 1.00 92.56 303 VAL A C 1
ATOM 2277 O O . VAL A 1 303 ? -4.756 3.411 30.512 1.00 92.56 303 VAL A O 1
ATOM 2280 N N . ALA A 1 304 ? -4.531 4.803 28.768 1.00 92.25 304 ALA A N 1
ATOM 2281 C CA . ALA A 1 304 ? -5.371 5.855 29.335 1.00 92.25 304 ALA A CA 1
ATOM 2282 C C . ALA A 1 304 ? -6.825 5.388 29.528 1.00 92.25 304 ALA A C 1
ATOM 2284 O O . ALA A 1 304 ? -7.412 5.614 30.593 1.00 92.25 304 ALA A O 1
ATOM 2285 N N . ALA A 1 305 ? -7.393 4.694 28.536 1.00 91.12 305 ALA A N 1
ATOM 2286 C CA . ALA A 1 305 ? -8.740 4.137 28.602 1.00 91.12 305 ALA A CA 1
ATOM 2287 C C . ALA A 1 305 ? -8.868 3.086 29.718 1.00 91.12 305 ALA A C 1
ATOM 2289 O O . ALA A 1 305 ? -9.796 3.169 30.529 1.00 91.12 305 ALA A O 1
ATOM 2290 N N . GLN A 1 306 ? -7.918 2.149 29.821 1.00 90.31 306 GLN A N 1
ATOM 2291 C CA . GLN A 1 306 ? -7.937 1.121 30.869 1.00 90.31 306 GLN A CA 1
ATOM 2292 C C . GLN A 1 306 ? -7.684 1.706 32.260 1.00 90.31 306 GLN A C 1
ATOM 2294 O O . GLN A 1 306 ? -8.408 1.383 33.202 1.00 90.31 306 GLN A O 1
ATOM 2299 N N . THR A 1 307 ? -6.768 2.669 32.393 1.00 90.06 307 THR A N 1
ATOM 2300 C CA . THR A 1 307 ? -6.540 3.392 33.657 1.00 90.06 307 THR A CA 1
ATOM 2301 C C . THR A 1 307 ? -7.804 4.115 34.122 1.00 90.06 307 THR A C 1
ATOM 2303 O O . THR A 1 307 ? -8.137 4.108 35.312 1.00 90.06 307 THR A O 1
ATOM 2306 N N . TRP A 1 308 ? -8.543 4.736 33.196 1.00 89.75 308 TRP A N 1
ATOM 2307 C CA . TRP A 1 308 ? -9.806 5.391 33.526 1.00 89.75 308 TRP A CA 1
ATOM 2308 C C . TRP A 1 308 ? -10.846 4.396 34.047 1.00 89.75 308 TRP A C 1
ATOM 2310 O O . TRP A 1 308 ? -11.516 4.701 35.041 1.00 89.75 308 TRP A O 1
ATOM 2320 N N . ARG A 1 309 ? -10.965 3.225 33.403 1.00 87.69 309 ARG A N 1
ATOM 2321 C CA . ARG A 1 309 ? -11.893 2.155 33.801 1.00 87.69 309 ARG A CA 1
ATOM 2322 C C . ARG A 1 309 ? -11.514 1.570 35.153 1.00 87.69 309 ARG A C 1
ATOM 2324 O O . ARG A 1 309 ? -12.373 1.501 36.026 1.00 87.69 309 ARG A O 1
ATOM 2331 N N . LEU A 1 310 ? -10.238 1.259 35.368 1.00 86.62 310 LEU A N 1
ATOM 2332 C CA . LEU A 1 310 ? -9.731 0.695 36.619 1.00 86.62 310 LEU A CA 1
ATOM 2333 C C . LEU A 1 310 ? -10.080 1.573 37.828 1.00 86.62 310 LEU A C 1
ATOM 2335 O O . LEU A 1 310 ? -10.558 1.075 38.845 1.00 86.62 310 LEU A O 1
ATOM 2339 N N . ARG A 1 311 ? -9.922 2.897 37.699 1.00 86.12 311 ARG A N 1
ATOM 2340 C CA . ARG A 1 311 ? -10.244 3.867 38.765 1.00 86.12 311 ARG A CA 1
ATOM 2341 C C . ARG A 1 311 ? -11.739 3.982 39.078 1.00 86.12 311 ARG A C 1
ATOM 2343 O O . ARG A 1 311 ? -12.098 4.594 40.079 1.00 86.12 311 ARG A O 1
ATOM 2350 N N . ARG A 1 312 ? -12.611 3.477 38.205 1.00 83.31 312 ARG A N 1
ATOM 2351 C CA . ARG A 1 312 ? -14.073 3.648 38.273 1.00 83.31 312 ARG A CA 1
ATOM 2352 C C . ARG A 1 312 ? -14.833 2.325 38.203 1.00 83.31 312 ARG A C 1
ATOM 2354 O O . ARG A 1 312 ? -16.055 2.337 38.085 1.00 83.31 312 ARG A O 1
ATOM 2361 N N . ALA A 1 313 ? -14.124 1.203 38.258 1.00 80.75 313 ALA A N 1
ATOM 2362 C CA . ALA A 1 313 ? -14.697 -0.122 38.135 1.00 80.75 313 ALA A CA 1
ATOM 2363 C C . ALA A 1 313 ? -15.538 -0.447 39.387 1.00 80.75 313 ALA A C 1
ATOM 2365 O O . ALA A 1 313 ? -14.995 -0.494 40.493 1.00 80.75 313 ALA A O 1
ATOM 2366 N N . PRO A 1 314 ? -16.858 -0.667 39.234 1.00 74.88 314 PRO A N 1
ATOM 2367 C CA . PRO A 1 314 ? -17.753 -0.875 40.369 1.00 74.88 314 PRO A CA 1
ATOM 2368 C C . PRO A 1 314 ? -17.645 -2.287 40.962 1.00 74.88 314 PRO A C 1
ATOM 2370 O O . PRO A 1 314 ? -18.030 -2.491 42.109 1.00 74.88 314 PRO A O 1
ATOM 2373 N N . THR A 1 315 ? -17.117 -3.258 40.207 1.00 82.19 315 THR A N 1
ATOM 2374 C CA . THR A 1 315 ? -17.012 -4.669 40.616 1.00 82.19 315 THR A CA 1
ATOM 2375 C C . THR A 1 315 ? -15.565 -5.165 40.621 1.00 82.19 315 THR A C 1
ATOM 2377 O O . THR A 1 315 ? -14.661 -4.511 40.089 1.00 82.19 315 THR A O 1
ATOM 2380 N N . ALA A 1 316 ? -15.322 -6.307 41.268 1.00 82.62 316 ALA A N 1
ATOM 2381 C CA . ALA A 1 316 ? -14.008 -6.950 41.286 1.00 82.62 316 ALA A CA 1
ATOM 2382 C C . ALA A 1 316 ? -13.640 -7.503 39.899 1.00 82.62 316 ALA A C 1
ATOM 2384 O O . ALA A 1 316 ? -12.517 -7.311 39.443 1.00 82.62 316 ALA A O 1
ATOM 2385 N N . GLU A 1 317 ? -14.608 -8.072 39.181 1.00 81.94 317 GLU A N 1
ATOM 2386 C CA . GLU A 1 317 ? -14.437 -8.603 37.825 1.00 81.94 317 GLU A CA 1
ATOM 2387 C C . GLU A 1 317 ? -14.085 -7.489 36.834 1.00 81.94 317 GLU A C 1
ATOM 2389 O O . GLU A 1 317 ? -13.186 -7.650 36.013 1.00 81.94 317 GLU A O 1
ATOM 2394 N N . ALA A 1 318 ? -14.738 -6.324 36.938 1.00 76.62 318 ALA A N 1
ATOM 2395 C CA . ALA A 1 318 ? -14.424 -5.170 36.098 1.00 76.62 318 ALA A CA 1
ATOM 2396 C C . ALA A 1 318 ? -13.022 -4.611 36.391 1.00 76.62 318 ALA A C 1
ATOM 2398 O O . ALA A 1 318 ? -12.335 -4.167 35.474 1.00 76.62 318 ALA A O 1
ATOM 2399 N N . ARG A 1 319 ? -12.571 -4.660 37.654 1.00 78.00 319 ARG A N 1
ATOM 2400 C CA . ARG A 1 319 ? -11.187 -4.312 38.012 1.00 78.00 319 ARG A CA 1
ATOM 2401 C C . ARG A 1 319 ? -10.196 -5.305 37.418 1.00 78.00 319 ARG A C 1
ATOM 2403 O O . ARG A 1 319 ? -9.213 -4.868 36.834 1.00 78.00 319 ARG A O 1
ATOM 2410 N N . GLN A 1 320 ? -10.478 -6.603 37.513 1.00 80.25 320 GLN A N 1
ATOM 2411 C CA . GLN A 1 320 ? -9.619 -7.653 36.964 1.00 80.25 320 GLN A CA 1
ATOM 2412 C C . GLN A 1 320 ? -9.500 -7.554 35.436 1.00 80.25 320 GLN A C 1
ATOM 2414 O O . GLN A 1 320 ? -8.408 -7.677 34.898 1.00 80.25 320 GLN A O 1
ATOM 2419 N N . GLN A 1 321 ? -10.595 -7.261 34.730 1.00 77.94 321 GLN A N 1
ATOM 2420 C CA . GLN A 1 321 ? -10.582 -7.085 33.273 1.00 77.94 321 GLN A CA 1
ATOM 2421 C C . GLN A 1 321 ? -9.794 -5.855 32.799 1.00 77.94 321 GLN A C 1
ATOM 2423 O O . GLN A 1 321 ? -9.278 -5.878 31.689 1.00 77.94 321 GLN A O 1
ATOM 2428 N N . SER A 1 322 ? -9.702 -4.796 33.610 1.00 75.56 322 SER A N 1
ATOM 2429 C CA . SER A 1 322 ? -8.910 -3.592 33.299 1.00 75.56 322 SER A CA 1
ATOM 2430 C C . SER A 1 322 ? -7.458 -3.652 33.790 1.00 75.56 322 SER A C 1
ATOM 2432 O O . SER A 1 322 ? -6.715 -2.697 33.578 1.00 75.56 322 SER A O 1
ATOM 2434 N N . GLN A 1 323 ? -7.067 -4.724 34.488 1.00 72.50 323 GLN A N 1
ATOM 2435 C CA . GLN A 1 323 ? -5.681 -4.991 34.900 1.00 72.50 323 GLN A CA 1
ATOM 2436 C C . GLN A 1 323 ? -4.901 -5.834 33.878 1.00 72.50 323 GLN A C 1
ATOM 2438 O O . GLN A 1 323 ? -3.682 -5.935 34.006 1.00 72.50 323 GLN A O 1
ATOM 2443 N N . LEU A 1 324 ? -5.604 -6.444 32.917 1.00 58.03 324 LEU A N 1
ATOM 2444 C CA . LEU A 1 324 ? -5.047 -7.168 31.770 1.00 58.03 324 LEU A CA 1
ATOM 2445 C C . LEU A 1 324 ? -4.682 -6.194 30.645 1.00 58.03 324 LEU A C 1
ATOM 2447 O O . LEU A 1 324 ? -3.659 -6.456 29.980 1.00 58.03 324 LEU A O 1
#

Sequence (324 aa):
MKGGVAFRAFFVLYVGGLALWLVMGLAPSVVHEIPSLHDDLHARAGDALRAGAEVVVPFETDEWSRQDLIIRDGDDSPVFAGRTVEAGGAFRYRFTAPPPGSYDLTSSGDPELRGEIRFTADGPDRLRLRASGANVETVDGGRWVHVAQRLSGASHRVDPPGRVILETLFSVMNLGLGVLIVVRKPGDRAARLLALGMIGTAATFNHQSHSVLTWNLVGDLWALHELFHLGSGLAYMYAVVVFPDGRLVPAPRSGSSPLGVRLLYGVLTVVVAGTVLGGTFASHPGQGLFTVLFGVLIPVVGVAAQTWRLRRAPTAEARQQSQL

Foldseek 3Di:
DVVLVVLVVVVCCLLVVLVVLLVLLCLLVVLLVDVVSLVVLCVLLLQAAAAQAWAKEKEFEAQPWWWWWFKADPPDDTPDTGDIAGHRGIDMDIDGHHHFDKIWTATPGDRLATFIGGHDNPGHSYWYWYGDPNYIATPDDDLSSLLSRLSSRLSVVADDPVLQVVLQVQLVVLSVCLVVLCVVCVPFLLSNLQSLLSNLVSSVSNPSSCSCQVSCSVHHCPVVNLVSLLSSLLSLLQSLQCPPPNDHPPDDDVPDDCVVVVVVVVVVSVVSSCCSVVQCVPDPNSPVVSCCSVVPVSVVSSLVNLVRQCVVPPDPVSVVRSVD